Protein AF-A0A3M0WCL9-F1 (afdb_monomer)

Foldseek 3Di:
DVVVVVVVVVVVVVVCVVVVVVVV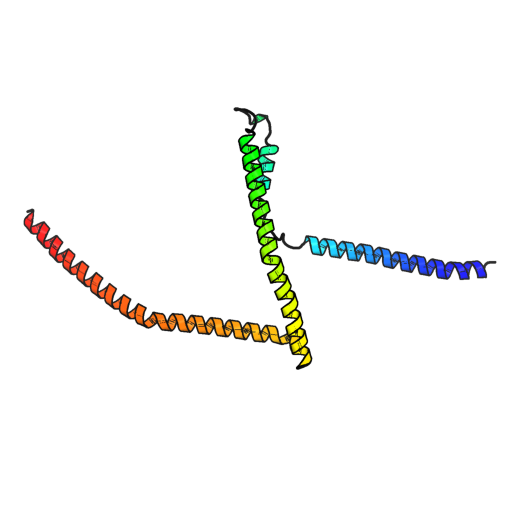CVVVVVVVVVVVVVPDDPPDDDQPLVVVLVCLVPPDPVVPPPDRDDPVVNVVSVVVSVVVVVVVVVVCVVVVVVVVVVVVVLVVQLVVLCVVPNPRSVCVVVVVVVVVVVVVVVVVVVVVVVCVVVVVVVVVVVVVVVVVVVVVCVVVVVVVVVPVD

pLDDT: mean 85.19, std 10.11, range [50.91, 96.69]

Mean predicted aligned error: 14.56 Å

Structure (mmCIF, N/CA/C/O backbone):
data_AF-A0A3M0WCL9-F1
#
_entry.id   AF-A0A3M0WCL9-F1
#
loop_
_atom_site.group_PDB
_atom_site.id
_atom_site.type_symbol
_atom_site.label_atom_id
_atom_site.label_alt_id
_atom_site.label_comp_id
_atom_site.label_asym_id
_atom_site.label_entity_id
_atom_site.label_seq_id
_atom_site.pdbx_PDB_ins_code
_atom_site.Cartn_x
_atom_site.Cartn_y
_atom_site.Cartn_z
_atom_site.occupancy
_atom_site.B_iso_or_equiv
_atom_site.auth_seq_id
_atom_site.auth_comp_id
_atom_site.auth_asym_id
_atom_site.auth_atom_id
_atom_site.pdbx_PDB_model_num
ATOM 1 N N . MET A 1 1 ? 39.181 3.181 -53.890 1.00 60.22 1 MET A N 1
ATOM 2 C CA . MET A 1 1 ? 37.898 3.745 -53.399 1.00 60.22 1 MET A CA 1
ATOM 3 C C . MET A 1 1 ? 36.980 2.715 -52.723 1.00 60.22 1 MET A C 1
ATOM 5 O O . MET A 1 1 ? 36.311 3.074 -51.765 1.00 60.22 1 MET A O 1
ATOM 9 N N . GLN A 1 2 ? 36.945 1.446 -53.159 1.00 66.06 2 GLN A N 1
ATOM 10 C CA . GLN A 1 2 ? 36.058 0.419 -52.572 1.00 66.06 2 GLN A CA 1
ATOM 11 C C . GLN A 1 2 ? 36.505 -0.103 -51.188 1.00 66.06 2 GLN A C 1
ATOM 13 O O . GLN A 1 2 ? 35.676 -0.416 -50.346 1.00 66.06 2 GLN A O 1
ATOM 18 N N . ILE A 1 3 ? 37.811 -0.138 -50.903 1.00 69.69 3 ILE A N 1
ATOM 19 C CA . ILE A 1 3 ? 38.324 -0.634 -49.610 1.00 69.69 3 ILE A CA 1
ATOM 20 C C . ILE A 1 3 ? 38.041 0.367 -48.472 1.00 69.69 3 ILE A C 1
ATOM 22 O O . ILE A 1 3 ? 37.624 -0.039 -47.393 1.00 69.69 3 ILE A O 1
ATOM 26 N N . LEU A 1 4 ? 38.172 1.677 -48.739 1.00 67.06 4 LEU A N 1
ATOM 27 C CA . LEU A 1 4 ? 37.869 2.748 -47.774 1.00 67.06 4 LEU A CA 1
ATOM 28 C C . LEU A 1 4 ? 36.383 2.817 -47.385 1.00 67.06 4 LEU A C 1
ATOM 30 O O . LEU A 1 4 ? 36.055 3.182 -46.259 1.00 67.06 4 LEU A O 1
ATOM 34 N N . SER A 1 5 ? 35.477 2.475 -48.305 1.00 73.88 5 SER A N 1
ATOM 35 C CA . SER A 1 5 ? 34.035 2.457 -48.029 1.00 73.88 5 SER A CA 1
ATOM 36 C C . SER A 1 5 ? 33.649 1.258 -47.163 1.00 73.88 5 SER A C 1
ATOM 38 O O . SER A 1 5 ? 32.889 1.415 -46.211 1.00 73.88 5 SER A O 1
ATOM 40 N N . ILE A 1 6 ? 34.228 0.083 -47.420 1.00 82.31 6 ILE A N 1
ATOM 41 C CA . ILE A 1 6 ? 33.980 -1.124 -46.618 1.00 82.31 6 ILE A CA 1
ATOM 42 C C . ILE A 1 6 ? 34.555 -0.974 -45.199 1.00 82.31 6 ILE A C 1
ATOM 44 O O . ILE A 1 6 ? 33.878 -1.315 -44.228 1.00 82.31 6 ILE A O 1
ATOM 48 N N . SER A 1 7 ? 35.758 -0.402 -45.052 1.00 83.19 7 SER A N 1
ATOM 49 C CA . SER A 1 7 ? 36.384 -0.197 -43.737 1.00 83.19 7 SER A CA 1
ATOM 50 C C . SER A 1 7 ? 35.645 0.812 -42.854 1.00 83.19 7 SER A C 1
ATOM 52 O O . SER A 1 7 ? 35.701 0.694 -41.634 1.00 83.19 7 SER A O 1
ATOM 54 N N . LEU A 1 8 ? 34.948 1.792 -43.443 1.00 84.31 8 LEU A N 1
ATOM 55 C CA . LEU A 1 8 ? 34.132 2.766 -42.706 1.00 84.31 8 LEU A CA 1
ATOM 56 C C . LEU A 1 8 ? 32.713 2.248 -42.417 1.00 84.31 8 LEU A C 1
ATOM 58 O O . LEU A 1 8 ? 32.128 2.581 -41.387 1.00 84.31 8 LEU A O 1
ATOM 62 N N . LEU A 1 9 ? 32.158 1.410 -43.295 1.00 87.75 9 LEU A N 1
ATOM 63 C CA . LEU A 1 9 ? 30.805 0.874 -43.145 1.00 87.75 9 LEU A CA 1
ATOM 64 C C . LEU A 1 9 ? 30.704 -0.170 -42.023 1.00 87.75 9 LEU A C 1
ATOM 66 O O . LEU A 1 9 ? 29.733 -0.156 -41.272 1.00 87.75 9 LEU A O 1
ATOM 70 N N . LEU A 1 10 ? 31.713 -1.030 -41.862 1.00 88.62 10 LEU A N 1
ATOM 71 C CA . LEU A 1 10 ? 31.775 -2.041 -40.795 1.00 88.62 10 LEU A CA 1
ATOM 72 C C . LEU A 1 10 ? 31.597 -1.469 -39.368 1.00 88.62 10 LEU A C 1
ATOM 74 O O . LEU A 1 10 ? 30.722 -1.959 -38.649 1.00 88.62 10 LEU A O 1
ATOM 78 N N . PRO A 1 11 ? 32.344 -0.434 -38.927 1.00 91.50 11 PRO A N 1
ATOM 79 C CA . PRO A 1 11 ? 32.172 0.131 -37.587 1.00 91.50 11 PRO A CA 1
ATOM 80 C C . PRO A 1 11 ? 30.829 0.854 -37.409 1.00 91.50 11 PRO A C 1
ATOM 82 O O . PRO A 1 11 ? 30.227 0.763 -36.340 1.00 91.50 11 PRO A O 1
ATOM 85 N N . ILE A 1 12 ? 30.308 1.522 -38.445 1.00 92.94 12 ILE A N 1
ATOM 86 C CA . ILE A 1 12 ? 28.990 2.178 -38.383 1.00 92.94 12 ILE A CA 1
ATOM 87 C C . ILE A 1 12 ? 27.871 1.127 -38.282 1.00 92.94 12 ILE A C 1
ATOM 89 O O . ILE A 1 12 ? 26.960 1.257 -37.461 1.00 92.94 12 ILE A O 1
ATOM 93 N N . ALA A 1 13 ? 27.956 0.045 -39.058 1.00 94.00 13 ALA A N 1
ATOM 94 C CA . ALA A 1 13 ? 27.023 -1.076 -38.980 1.00 94.00 13 ALA A CA 1
ATOM 95 C C . ALA A 1 13 ? 27.059 -1.748 -37.594 1.00 94.00 13 ALA A C 1
ATOM 97 O O . ALA A 1 13 ? 26.013 -2.013 -37.005 1.00 94.00 13 ALA A O 1
ATOM 98 N N . TYR A 1 14 ? 28.249 -1.944 -37.020 1.00 94.12 14 TYR A N 1
ATOM 99 C CA . TYR A 1 14 ? 28.395 -2.487 -35.668 1.00 94.12 14 TYR A CA 1
ATOM 100 C C . TYR A 1 14 ? 27.726 -1.596 -34.610 1.00 94.12 14 TYR A C 1
ATOM 102 O O . TYR A 1 14 ? 26.950 -2.084 -33.787 1.00 94.12 14 TYR A O 1
ATOM 110 N N . LEU A 1 15 ? 27.961 -0.280 -34.661 1.00 95.50 15 LEU A N 1
ATOM 111 C CA . LEU A 1 15 ? 27.362 0.666 -33.717 1.00 95.50 15 LEU A CA 1
ATOM 112 C C . LEU A 1 15 ? 25.839 0.747 -33.855 1.00 95.50 15 LEU A C 1
ATOM 114 O O . LEU A 1 15 ? 25.142 0.803 -32.844 1.00 95.50 15 LEU A O 1
ATOM 118 N N . THR A 1 16 ? 25.300 0.715 -35.074 1.00 95.00 16 THR A N 1
ATOM 119 C CA . THR A 1 16 ? 23.841 0.751 -35.286 1.00 95.00 16 THR A CA 1
ATOM 120 C C . THR A 1 16 ? 23.154 -0.512 -34.772 1.00 95.00 16 THR A C 1
ATOM 122 O O . THR A 1 16 ? 22.118 -0.409 -34.113 1.00 95.00 16 THR A O 1
ATOM 125 N N . ILE A 1 17 ? 23.748 -1.692 -34.974 1.00 96.19 17 ILE A N 1
ATOM 126 C CA . ILE A 1 17 ? 23.237 -2.954 -34.419 1.00 96.19 17 ILE A CA 1
ATOM 127 C C . ILE A 1 17 ? 23.342 -2.956 -32.887 1.00 96.19 17 ILE A C 1
ATOM 129 O O . ILE A 1 17 ? 22.395 -3.348 -32.199 1.00 96.19 17 ILE A O 1
ATOM 133 N N . LEU A 1 18 ? 24.456 -2.478 -32.328 1.00 95.69 18 LEU A N 1
ATOM 134 C CA . LEU A 1 18 ? 24.653 -2.395 -30.881 1.00 95.69 18 LEU A CA 1
ATOM 135 C C . LEU A 1 18 ? 23.649 -1.437 -30.222 1.00 95.69 18 LEU A C 1
ATOM 137 O O . LEU A 1 18 ? 22.993 -1.795 -29.245 1.00 95.69 18 LEU A O 1
ATOM 141 N N . ILE A 1 19 ? 23.473 -0.238 -30.778 1.00 96.50 19 ILE A N 1
ATOM 142 C CA . ILE A 1 19 ? 22.521 0.751 -30.258 1.00 96.50 19 ILE A CA 1
ATOM 143 C C . ILE A 1 19 ? 21.083 0.265 -30.461 1.00 96.50 19 ILE A C 1
ATOM 145 O O . ILE A 1 19 ? 20.267 0.384 -29.548 1.00 96.50 19 ILE A O 1
ATOM 149 N N . GLY A 1 20 ? 20.767 -0.329 -31.614 1.00 96.69 20 GLY A N 1
ATOM 150 C CA . GLY A 1 20 ? 19.441 -0.875 -31.901 1.00 96.69 20 GLY A CA 1
ATOM 151 C C . GLY A 1 20 ? 19.063 -2.021 -30.961 1.00 96.69 20 GLY A C 1
ATOM 152 O O . GLY A 1 20 ? 17.968 -2.026 -30.391 1.00 96.69 20 GLY A O 1
ATOM 153 N N . SER A 1 21 ? 19.978 -2.964 -30.728 1.00 95.56 21 SER A N 1
ATOM 154 C CA . SER A 1 21 ? 19.766 -4.071 -29.784 1.00 95.56 21 SER A CA 1
ATOM 155 C C . SER A 1 21 ? 19.644 -3.580 -28.337 1.00 95.56 21 SER A C 1
ATOM 157 O O . SER A 1 21 ? 18.741 -4.009 -27.616 1.00 95.56 21 SER A O 1
ATOM 159 N N . LEU A 1 22 ? 20.460 -2.610 -27.919 1.00 96.31 22 LEU A N 1
ATOM 160 C CA . LEU A 1 22 ? 20.362 -2.025 -26.581 1.00 96.31 22 LEU A CA 1
ATOM 161 C C . LEU A 1 22 ? 19.063 -1.227 -26.391 1.00 96.31 22 LEU A C 1
ATOM 163 O O . LEU A 1 22 ? 18.431 -1.316 -25.336 1.00 96.31 22 LEU A O 1
ATOM 167 N N . ALA A 1 23 ? 18.633 -0.471 -27.403 1.00 96.44 23 ALA A N 1
ATOM 168 C CA . ALA A 1 23 ? 17.399 0.308 -27.363 1.00 96.44 23 ALA A CA 1
ATOM 169 C C . ALA A 1 23 ? 16.161 -0.597 -27.303 1.00 96.44 23 ALA A C 1
ATOM 171 O O . ALA A 1 23 ? 15.285 -0.391 -26.459 1.00 96.44 23 ALA A O 1
ATOM 172 N N . THR A 1 24 ? 16.110 -1.633 -28.143 1.00 96.12 24 THR A N 1
ATOM 173 C CA . THR A 1 24 ? 15.015 -2.618 -28.141 1.00 96.12 24 THR A CA 1
ATOM 174 C C . THR A 1 24 ? 14.966 -3.397 -26.826 1.00 96.12 24 THR A C 1
ATOM 176 O O . THR A 1 24 ? 13.890 -3.519 -26.233 1.00 96.12 24 THR A O 1
ATOM 179 N N . PHE A 1 25 ? 16.113 -3.829 -26.293 1.00 96.25 25 PHE A N 1
ATOM 180 C CA . PHE A 1 25 ? 16.183 -4.480 -24.984 1.00 96.25 25 PHE A CA 1
ATOM 181 C C . PHE A 1 25 ? 15.770 -3.544 -23.839 1.00 96.25 25 PHE A C 1
ATOM 183 O O . PHE A 1 25 ? 14.950 -3.925 -23.005 1.00 96.25 25 PHE A O 1
ATOM 190 N N . SER A 1 26 ? 16.266 -2.303 -23.813 1.00 96.06 26 SER A N 1
ATOM 191 C CA . SER A 1 26 ? 15.891 -1.297 -22.808 1.00 96.06 26 SER A CA 1
ATOM 192 C C . SER A 1 26 ? 14.388 -1.013 -22.841 1.00 96.06 26 SER A C 1
ATOM 194 O O . SER A 1 26 ? 13.744 -0.954 -21.790 1.00 96.06 26 SER A O 1
ATOM 196 N N . HIS A 1 27 ? 13.800 -0.917 -24.038 1.00 95.50 27 HIS A N 1
ATOM 197 C CA . HIS A 1 27 ? 12.366 -0.712 -24.202 1.00 95.50 27 HIS A CA 1
ATOM 198 C C . HIS A 1 27 ? 11.554 -1.906 -23.680 1.00 95.50 27 HIS A C 1
ATOM 200 O O . HIS A 1 27 ? 10.641 -1.723 -22.872 1.00 95.50 27 HIS A O 1
ATOM 206 N N . LEU A 1 28 ? 11.913 -3.135 -24.063 1.00 95.31 28 LEU A N 1
ATOM 207 C CA . LEU A 1 28 ? 11.222 -4.349 -23.614 1.00 95.31 28 LEU A CA 1
ATOM 208 C C . LEU A 1 28 ? 11.377 -4.588 -22.108 1.00 95.31 28 LEU A C 1
ATOM 210 O O . LEU A 1 28 ? 10.399 -4.917 -21.432 1.00 95.31 28 LEU A O 1
ATOM 214 N N . TYR A 1 29 ? 12.579 -4.389 -21.565 1.00 93.38 29 TYR A N 1
ATOM 215 C CA . TYR A 1 29 ? 12.856 -4.557 -20.142 1.00 93.38 29 TYR A CA 1
ATOM 216 C C . TYR A 1 29 ? 12.085 -3.535 -19.305 1.00 93.38 29 TYR A C 1
ATOM 218 O O . TYR A 1 29 ? 11.392 -3.914 -18.360 1.00 93.38 29 TYR A O 1
ATOM 226 N N . ARG A 1 30 ? 12.110 -2.249 -19.685 1.00 92.69 30 ARG A N 1
ATOM 227 C CA . ARG A 1 30 ? 11.336 -1.209 -18.987 1.00 92.69 30 ARG A CA 1
ATOM 228 C C . ARG A 1 30 ? 9.839 -1.470 -19.093 1.00 92.69 30 ARG A C 1
ATOM 230 O O . ARG A 1 30 ? 9.145 -1.382 -18.083 1.00 92.69 30 ARG A O 1
ATOM 237 N N . ARG A 1 31 ? 9.348 -1.868 -20.270 1.00 89.38 31 ARG A N 1
ATOM 238 C CA . ARG A 1 31 ? 7.938 -2.226 -20.467 1.00 89.38 31 ARG A CA 1
ATOM 239 C C . ARG A 1 31 ? 7.519 -3.380 -19.549 1.00 89.38 31 ARG A C 1
ATOM 241 O O . ARG A 1 31 ? 6.484 -3.285 -18.896 1.00 89.38 31 ARG A O 1
ATOM 248 N N . ARG A 1 32 ? 8.344 -4.424 -19.415 1.00 90.25 32 ARG A N 1
ATOM 249 C CA . ARG A 1 32 ? 8.107 -5.529 -18.467 1.00 90.25 32 ARG A CA 1
ATOM 250 C C . ARG A 1 32 ? 8.103 -5.065 -17.011 1.00 90.25 32 ARG A C 1
ATOM 252 O O . ARG A 1 32 ? 7.193 -5.419 -16.269 1.00 90.25 32 ARG A O 1
ATOM 259 N N . GLN A 1 33 ? 9.070 -4.240 -16.616 1.00 86.62 33 GLN A N 1
ATOM 260 C CA . GLN A 1 33 ? 9.156 -3.696 -15.257 1.00 86.62 33 GLN A CA 1
ATOM 261 C C . GLN A 1 33 ? 7.916 -2.867 -14.885 1.00 86.62 33 GLN A C 1
ATOM 263 O O . GLN A 1 33 ? 7.443 -2.950 -13.752 1.00 86.62 33 GLN A O 1
ATOM 268 N N . LEU A 1 34 ? 7.348 -2.108 -15.830 1.00 84.31 34 LEU A N 1
ATOM 269 C CA . LEU A 1 34 ? 6.105 -1.360 -15.611 1.00 84.31 34 LEU A CA 1
ATOM 270 C C . LEU A 1 34 ? 4.911 -2.293 -15.383 1.00 84.31 34 LEU A C 1
ATOM 272 O O . LEU A 1 34 ? 4.174 -2.095 -14.421 1.00 84.31 34 LEU A O 1
ATOM 276 N N . TYR A 1 35 ? 4.754 -3.343 -16.194 1.00 84.88 35 TYR A N 1
ATOM 277 C CA . TYR A 1 35 ? 3.684 -4.324 -15.982 1.00 84.88 35 TYR A CA 1
ATOM 278 C C . TYR A 1 35 ? 3.812 -5.040 -14.636 1.00 84.88 35 TYR A C 1
ATOM 280 O O . TYR A 1 35 ? 2.809 -5.218 -13.952 1.00 84.88 35 TYR A O 1
ATOM 288 N N . SER A 1 36 ? 5.026 -5.398 -14.210 1.00 83.81 36 SER A N 1
ATOM 289 C CA . SER A 1 36 ? 5.237 -6.003 -12.889 1.00 83.81 36 SER A CA 1
ATOM 290 C C . SER A 1 36 ? 4.813 -5.072 -11.751 1.00 83.81 36 SER A C 1
ATOM 292 O O . SER A 1 36 ? 4.191 -5.528 -10.796 1.00 83.81 36 SER A O 1
ATOM 294 N N . LYS A 1 37 ? 5.080 -3.765 -11.869 1.00 82.62 37 LYS A N 1
ATOM 295 C CA . LYS A 1 37 ? 4.651 -2.764 -10.877 1.00 82.62 37 LYS A CA 1
ATOM 296 C C . LYS A 1 37 ? 3.134 -2.553 -10.870 1.00 82.62 37 LYS A C 1
ATOM 298 O O . LYS A 1 37 ? 2.564 -2.362 -9.804 1.00 82.62 37 LYS A O 1
ATOM 303 N N . LEU A 1 38 ? 2.476 -2.628 -12.029 1.00 80.00 38 LEU A N 1
ATOM 304 C CA . LEU A 1 38 ? 1.016 -2.500 -12.145 1.00 80.00 38 LEU A CA 1
ATOM 305 C C . LEU A 1 38 ? 0.248 -3.713 -11.592 1.00 80.00 38 LEU A C 1
ATOM 307 O O . LEU A 1 38 ? -0.931 -3.587 -11.281 1.00 80.00 38 LEU A O 1
ATOM 311 N N . ARG A 1 39 ? 0.895 -4.878 -11.461 1.00 81.44 39 ARG A N 1
ATOM 312 C CA . ARG A 1 39 ? 0.293 -6.093 -10.877 1.00 81.44 39 ARG A CA 1
ATOM 313 C C . ARG A 1 39 ? 0.247 -6.084 -9.351 1.00 81.44 39 ARG A C 1
ATOM 315 O O . ARG A 1 39 ? -0.360 -6.979 -8.769 1.00 81.44 39 ARG A O 1
ATOM 322 N N . LEU A 1 40 ? 0.916 -5.132 -8.705 1.00 85.81 40 LEU A N 1
ATOM 323 C CA . LEU A 1 40 ? 0.895 -5.028 -7.252 1.00 85.81 40 LEU A CA 1
ATOM 324 C C . LEU A 1 40 ? -0.524 -4.695 -6.788 1.00 85.81 40 LEU A C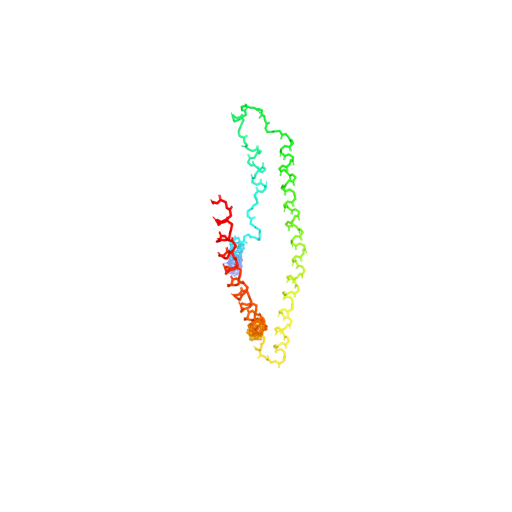 1
ATOM 326 O O . LEU A 1 40 ? -1.198 -3.848 -7.377 1.00 85.81 40 LEU A O 1
ATOM 330 N N . ALA A 1 41 ? -0.967 -5.369 -5.728 1.00 85.75 41 ALA A N 1
ATOM 331 C CA . ALA A 1 41 ? -2.256 -5.079 -5.127 1.00 85.75 41 ALA A CA 1
ATOM 332 C C . ALA A 1 41 ? -2.301 -3.601 -4.687 1.00 85.75 41 ALA A C 1
ATOM 334 O O . ALA A 1 41 ? -1.309 -3.099 -4.143 1.00 85.75 41 ALA A O 1
ATOM 335 N N . PRO A 1 42 ? -3.421 -2.891 -4.916 1.00 87.75 42 PRO A N 1
ATOM 336 C CA . PRO A 1 42 ? -3.586 -1.528 -4.433 1.00 87.75 42 PRO A CA 1
ATOM 337 C C . PRO A 1 42 ? -3.335 -1.448 -2.922 1.00 87.75 42 PRO A C 1
ATOM 339 O O . PRO A 1 42 ? -3.884 -2.237 -2.159 1.00 87.75 42 PRO A O 1
ATOM 342 N N . TYR A 1 43 ? -2.518 -0.480 -2.493 1.00 87.44 43 TYR A N 1
ATOM 343 C CA . TYR A 1 43 ? -2.168 -0.296 -1.077 1.00 87.44 43 TYR A CA 1
ATOM 344 C C . TYR A 1 43 ? -3.397 0.003 -0.200 1.00 87.44 43 TYR A C 1
ATOM 346 O O . TYR A 1 43 ? -3.480 -0.462 0.931 1.00 87.44 43 TYR A O 1
ATOM 354 N N . PHE A 1 44 ? -4.366 0.752 -0.739 1.00 90.81 44 PHE A N 1
ATOM 355 C CA . PHE A 1 44 ? -5.653 1.013 -0.098 1.00 90.81 44 PHE A CA 1
ATOM 356 C C . PHE A 1 44 ? -6.797 0.342 -0.859 1.00 90.81 44 PHE A C 1
ATOM 358 O O . PHE A 1 44 ? -6.744 0.265 -2.091 1.00 90.81 44 PHE A O 1
ATOM 365 N N . PRO A 1 45 ? -7.872 -0.058 -0.157 1.00 89.06 45 PRO A N 1
ATOM 366 C CA . PRO A 1 45 ? -9.069 -0.579 -0.799 1.00 89.06 45 PRO A CA 1
ATOM 367 C C . PRO A 1 45 ? -9.780 0.496 -1.639 1.00 89.06 45 PRO A C 1
ATOM 369 O O . PRO A 1 45 ? -9.496 1.702 -1.549 1.00 89.06 45 PRO A O 1
ATOM 372 N N . ALA A 1 46 ? -10.745 0.045 -2.447 1.00 90.06 46 ALA A N 1
ATOM 373 C CA . ALA A 1 46 ? -11.563 0.906 -3.298 1.00 90.06 46 ALA A CA 1
ATOM 374 C C . ALA A 1 46 ? -12.148 2.104 -2.520 1.00 90.06 46 ALA A C 1
ATOM 376 O O . ALA A 1 46 ? -12.531 1.998 -1.356 1.00 90.06 46 ALA A O 1
ATOM 377 N N . HIS A 1 47 ? -12.182 3.278 -3.158 1.00 92.19 47 HIS A N 1
ATOM 378 C CA . HIS A 1 47 ? -12.572 4.536 -2.513 1.00 92.19 47 HIS A CA 1
ATOM 379 C C . HIS A 1 47 ? -14.088 4.758 -2.588 1.00 92.19 47 HIS A C 1
ATOM 381 O O . HIS A 1 47 ? -14.595 5.338 -3.549 1.00 92.19 47 HIS A O 1
ATOM 387 N N . ALA A 1 48 ? -14.809 4.274 -1.575 1.00 91.06 48 ALA A N 1
ATOM 388 C CA . ALA A 1 48 ? -16.268 4.354 -1.518 1.00 91.06 48 ALA A CA 1
ATOM 389 C C . ALA A 1 48 ? -16.787 5.804 -1.516 1.00 91.06 48 ALA A C 1
ATOM 391 O O . ALA A 1 48 ? -17.624 6.144 -2.347 1.00 91.06 48 ALA A O 1
ATOM 392 N N . ALA A 1 49 ? -16.248 6.683 -0.662 1.00 90.50 49 ALA A N 1
ATOM 393 C CA . ALA A 1 49 ? -16.718 8.069 -0.542 1.00 90.50 49 ALA A CA 1
ATOM 394 C C . ALA A 1 49 ? -16.531 8.881 -1.840 1.00 90.50 49 ALA A C 1
ATOM 396 O O . ALA A 1 49 ? -17.405 9.652 -2.237 1.00 90.50 49 ALA A O 1
ATOM 397 N N . ARG A 1 50 ? -15.433 8.654 -2.573 1.00 93.88 50 ARG A N 1
ATOM 398 C CA . ARG A 1 50 ? -15.225 9.224 -3.912 1.00 93.88 50 ARG A CA 1
ATOM 399 C C . ARG A 1 50 ? -16.251 8.695 -4.903 1.00 93.88 50 ARG A C 1
ATOM 401 O O . ARG A 1 50 ? -16.768 9.480 -5.691 1.00 93.88 50 ARG A O 1
ATOM 408 N N . ASN A 1 51 ? -16.510 7.390 -4.902 1.00 93.88 51 ASN A N 1
ATOM 409 C CA . ASN A 1 51 ? -17.454 6.785 -5.839 1.00 93.88 51 ASN A CA 1
ATOM 410 C C . ASN A 1 51 ? -18.880 7.297 -5.605 1.00 93.88 51 ASN A C 1
ATOM 412 O O . ASN A 1 51 ? -19.551 7.609 -6.580 1.00 93.88 51 ASN A O 1
ATOM 416 N N . VAL A 1 52 ? -19.289 7.482 -4.345 1.00 91.44 52 VAL A N 1
ATOM 417 C CA . VAL A 1 52 ? -20.575 8.100 -3.977 1.00 91.44 52 VAL A CA 1
ATOM 418 C C . VAL A 1 52 ? -20.651 9.552 -4.453 1.00 91.44 52 VAL A C 1
ATOM 420 O O . VAL A 1 52 ? -21.623 9.949 -5.084 1.00 91.44 52 VAL A O 1
ATOM 423 N N . TYR A 1 53 ? -19.610 10.357 -4.219 1.00 92.62 53 TYR A N 1
ATOM 424 C CA . TYR A 1 53 ? -19.576 11.735 -4.722 1.00 92.62 53 TYR A CA 1
ATOM 425 C C . TYR A 1 53 ? -19.695 11.793 -6.253 1.00 92.62 53 TYR A C 1
ATOM 427 O O . TYR A 1 53 ? -20.456 12.589 -6.799 1.00 92.62 53 TYR A O 1
ATOM 435 N N . LEU A 1 54 ? -18.959 10.932 -6.959 1.00 91.88 54 LEU A N 1
ATOM 436 C CA . LEU A 1 54 ? -18.996 10.896 -8.418 1.00 91.88 54 LEU A CA 1
ATOM 437 C C . LEU A 1 54 ? -20.321 10.359 -8.952 1.00 91.88 54 LEU A C 1
ATOM 439 O O . LEU A 1 54 ? -20.779 10.862 -9.973 1.00 91.88 54 LEU A O 1
ATOM 443 N N . SER A 1 55 ? -20.951 9.391 -8.285 1.00 90.88 55 SER A N 1
ATOM 444 C CA . SER A 1 55 ? -22.278 8.922 -8.686 1.00 90.88 55 SER A CA 1
ATOM 445 C C . SER A 1 55 ? -23.336 10.005 -8.484 1.00 90.88 55 SER A C 1
ATOM 447 O O . SER A 1 55 ? -24.206 10.149 -9.334 1.00 90.88 55 SER A O 1
ATOM 449 N N . LEU A 1 56 ? -23.233 10.805 -7.415 1.00 87.25 56 LEU A N 1
ATOM 450 C CA . LEU A 1 56 ? -24.111 11.959 -7.185 1.00 87.25 56 LEU A CA 1
ATOM 451 C C . LEU A 1 56 ? -23.911 13.066 -8.229 1.00 87.25 56 LEU A C 1
ATOM 453 O O . LEU A 1 56 ? -24.879 13.706 -8.624 1.00 87.25 56 LEU A O 1
ATOM 457 N N . LEU A 1 57 ? -22.677 13.279 -8.693 1.00 88.38 57 LEU A N 1
ATOM 458 C CA . LEU A 1 57 ? -22.369 14.300 -9.698 1.00 88.38 57 LEU A CA 1
ATOM 459 C C . LEU A 1 57 ? -22.877 13.939 -11.102 1.00 88.38 57 LEU A C 1
ATOM 461 O O . LEU A 1 57 ? -23.265 14.823 -11.855 1.00 88.38 57 LEU A O 1
ATOM 465 N N . HIS A 1 58 ? -22.849 12.654 -11.459 1.00 87.44 58 HIS A N 1
ATOM 466 C CA . HIS A 1 58 ? -23.249 12.170 -12.787 1.00 87.44 58 HIS A CA 1
ATOM 467 C C . HIS A 1 58 ? -24.684 11.629 -12.814 1.00 87.44 58 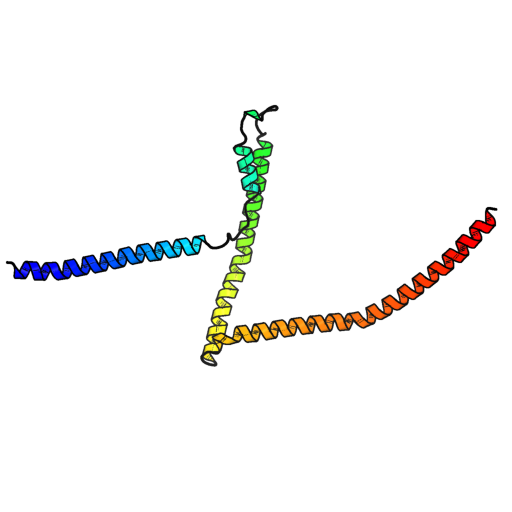HIS A C 1
ATOM 469 O O . HIS A 1 58 ? -25.051 10.908 -13.743 1.00 87.44 58 HIS A O 1
ATOM 475 N N . LEU A 1 59 ? -25.488 11.926 -11.792 1.00 83.94 59 LEU A N 1
ATOM 476 C CA . LEU A 1 59 ? -26.876 11.490 -11.746 1.00 83.94 59 LEU A CA 1
ATOM 477 C C . LEU A 1 59 ? -27.681 12.227 -12.839 1.00 83.94 59 LEU A C 1
ATOM 479 O O . LEU A 1 59 ? -27.635 13.456 -12.876 1.00 83.94 59 LEU A O 1
ATOM 483 N N . PRO A 1 60 ? -28.397 11.518 -13.735 1.00 74.06 60 PRO A N 1
ATOM 484 C CA . PRO A 1 60 ? -29.097 12.139 -14.854 1.00 74.06 60 PRO A CA 1
ATOM 485 C C . PRO A 1 60 ? -30.323 12.941 -14.400 1.00 74.06 60 PRO A C 1
ATOM 487 O O . PRO A 1 60 ? -31.045 12.556 -13.474 1.00 74.06 60 PRO A O 1
ATOM 490 N N . ASP A 1 61 ? -30.590 14.024 -15.127 1.00 63.25 61 ASP A N 1
ATOM 491 C CA . ASP A 1 61 ? -31.595 15.037 -14.797 1.00 63.25 61 ASP A CA 1
ATOM 492 C C . ASP A 1 61 ? -33.053 14.541 -14.797 1.00 63.25 61 ASP A C 1
ATOM 494 O O . ASP A 1 61 ? -33.915 15.170 -14.197 1.00 63.25 61 ASP A O 1
ATOM 498 N N . GLU A 1 62 ? -33.327 13.374 -15.375 1.00 57.81 62 GLU A N 1
ATOM 499 C CA . GLU A 1 62 ? -34.668 12.779 -15.509 1.00 57.81 62 GLU A CA 1
ATOM 500 C C . GLU A 1 62 ? -35.213 12.175 -14.196 1.00 57.81 62 GLU A C 1
ATOM 502 O O . GLU A 1 62 ? -36.418 12.125 -13.972 1.00 57.81 62 GLU A O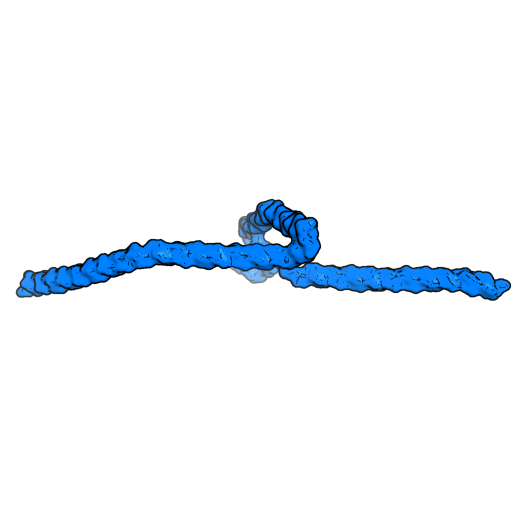 1
ATOM 507 N N . THR A 1 63 ? -34.336 11.751 -13.274 1.00 57.00 63 THR A N 1
ATOM 508 C CA . THR A 1 63 ? -34.744 11.288 -11.925 1.00 57.00 63 THR A CA 1
ATOM 509 C C . THR A 1 63 ? -35.077 12.438 -10.967 1.00 57.00 63 THR A C 1
ATOM 511 O O . THR A 1 63 ? -35.494 12.203 -9.831 1.00 57.00 63 THR A O 1
ATOM 514 N N . LYS A 1 64 ? -34.947 13.691 -11.428 1.00 56.53 64 LYS A N 1
ATOM 515 C CA . LYS A 1 64 ? -35.241 14.923 -10.684 1.00 56.53 64 LYS A CA 1
ATOM 516 C C . LYS A 1 64 ? -36.748 15.205 -10.619 1.00 56.53 64 LYS A C 1
ATOM 518 O O . LYS A 1 64 ? -37.178 16.336 -10.837 1.00 56.53 64 LYS A O 1
ATOM 523 N N . GLY A 1 65 ? -37.558 14.227 -10.209 1.00 54.22 65 GLY A N 1
ATOM 524 C CA . GLY A 1 65 ? -38.969 14.416 -9.811 1.00 54.22 65 GLY A CA 1
ATOM 525 C C . GLY A 1 65 ? -39.158 15.287 -8.550 1.00 54.22 65 GLY A C 1
ATOM 526 O O . GLY A 1 65 ? -40.176 15.200 -7.874 1.00 54.22 65 GLY A O 1
ATOM 527 N N . GLY A 1 66 ? -38.148 16.096 -8.222 1.00 54.81 66 GLY A N 1
ATOM 528 C CA . GLY A 1 66 ? -37.969 16.903 -7.024 1.00 54.81 66 GLY A CA 1
ATOM 529 C C . GLY A 1 66 ? -36.615 17.632 -7.045 1.00 54.81 66 GLY A C 1
ATOM 530 O O . GLY A 1 66 ? -35.892 17.592 -6.061 1.00 54.81 66 GLY A O 1
ATOM 531 N N . GLY A 1 67 ? -36.237 18.262 -8.166 1.00 63.97 67 GLY A N 1
ATOM 532 C CA . GLY A 1 67 ? -35.089 19.187 -8.247 1.00 63.97 67 GLY A CA 1
ATOM 533 C C . GLY A 1 67 ? -33.681 18.559 -8.307 1.00 63.97 67 GLY A C 1
ATOM 534 O O . GLY A 1 67 ? -33.475 17.384 -8.025 1.00 63.97 67 GLY A O 1
ATOM 535 N N . SER A 1 68 ? -32.693 19.363 -8.729 1.00 71.94 68 SER A N 1
ATOM 536 C CA . SER A 1 68 ? -31.261 19.007 -8.734 1.00 71.94 68 SER A CA 1
ATOM 537 C C . SER A 1 68 ? -30.784 18.601 -7.336 1.00 71.94 68 SER A C 1
ATOM 539 O O . SER A 1 68 ? -31.246 19.189 -6.359 1.00 71.94 68 SER A O 1
ATOM 541 N N . VAL A 1 69 ? -29.844 17.644 -7.230 1.00 75.56 69 VAL A N 1
ATOM 542 C CA . VAL A 1 69 ? -29.237 17.264 -5.939 1.00 75.56 69 VAL A CA 1
ATOM 543 C C . VAL A 1 69 ? -28.787 18.540 -5.219 1.00 75.56 69 VAL A C 1
ATOM 545 O O . VAL A 1 69 ? -28.014 19.305 -5.801 1.00 75.56 69 VAL A O 1
ATOM 548 N N . PRO A 1 70 ? -29.260 18.797 -3.987 1.00 86.44 70 PRO A N 1
ATOM 549 C CA . PRO A 1 70 ? -28.904 20.008 -3.270 1.00 86.44 70 PRO A CA 1
ATOM 550 C C . PRO A 1 70 ? -27.392 20.141 -3.079 1.00 86.44 70 PRO A C 1
ATOM 552 O O . PRO A 1 70 ? -26.709 19.189 -2.691 1.00 86.44 70 PRO A O 1
ATOM 555 N N . ASP A 1 71 ? -26.880 21.358 -3.257 1.00 85.44 71 ASP A N 1
ATOM 556 C CA . ASP A 1 71 ? -25.469 21.702 -3.049 1.00 85.44 71 ASP A CA 1
ATOM 557 C C . ASP A 1 71 ? -24.946 21.299 -1.666 1.00 85.44 71 ASP A C 1
ATOM 559 O O . ASP A 1 71 ? -23.769 20.972 -1.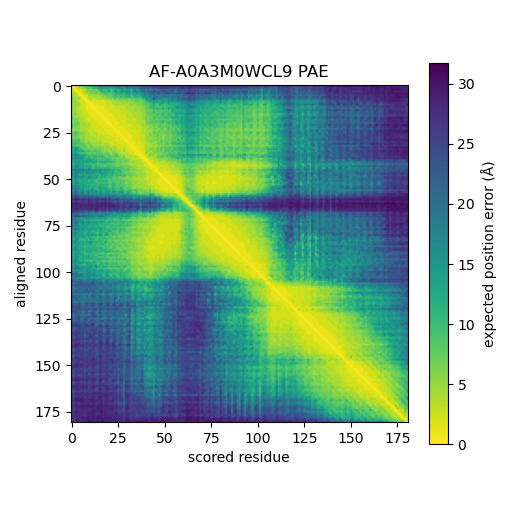518 1.00 85.44 71 ASP A O 1
ATOM 563 N N . SER A 1 72 ? -25.803 21.303 -0.642 1.00 89.75 72 SER A N 1
ATOM 564 C CA . SER A 1 72 ? -25.444 20.852 0.704 1.00 89.75 72 SER A CA 1
ATOM 565 C C . SER A 1 72 ? -25.034 19.378 0.725 1.00 89.75 72 SER A C 1
ATOM 567 O O . SER A 1 72 ? -24.060 19.034 1.392 1.00 89.75 72 SER A O 1
ATOM 569 N N . ILE A 1 73 ? -25.710 18.524 -0.051 1.00 89.81 73 ILE A N 1
ATOM 570 C CA . ILE A 1 73 ? -25.414 17.090 -0.158 1.00 89.81 73 ILE A CA 1
ATOM 571 C C . ILE A 1 73 ? -24.125 16.872 -0.951 1.00 89.81 73 ILE A C 1
ATOM 573 O O . ILE A 1 73 ? -23.277 16.088 -0.528 1.00 89.81 73 ILE A O 1
ATOM 577 N N . LEU A 1 74 ? -23.920 17.600 -2.054 1.00 88.31 74 LEU A N 1
ATOM 578 C CA . LEU A 1 74 ? -22.672 17.521 -2.823 1.00 88.31 74 LEU A CA 1
ATOM 579 C C . LEU A 1 74 ? -21.466 17.991 -2.000 1.00 88.31 74 LEU A C 1
ATOM 581 O O . LEU A 1 74 ? -20.419 17.340 -2.010 1.00 88.31 74 LEU A O 1
ATOM 585 N N . ARG A 1 75 ? -21.618 19.079 -1.236 1.00 91.56 75 ARG A N 1
ATOM 586 C CA . ARG A 1 75 ? -20.580 19.573 -0.319 1.00 91.56 75 ARG A CA 1
ATOM 587 C C . ARG A 1 75 ? -20.336 18.593 0.827 1.00 91.56 75 ARG A C 1
ATOM 589 O O . ARG A 1 75 ? -19.179 18.333 1.137 1.00 91.56 75 ARG A O 1
ATOM 596 N N . ALA A 1 76 ? -21.377 17.993 1.403 1.00 91.19 76 ALA A N 1
ATOM 597 C CA . ALA A 1 76 ? -21.230 16.962 2.433 1.00 91.19 76 ALA A CA 1
ATOM 598 C C . ALA A 1 76 ? -20.508 15.711 1.902 1.00 91.19 76 ALA A C 1
ATOM 600 O O . ALA A 1 76 ? -19.588 15.206 2.545 1.00 91.19 76 ALA A O 1
ATOM 601 N N . ALA A 1 77 ? -20.857 15.247 0.700 1.00 90.69 77 ALA A N 1
ATOM 602 C CA . ALA A 1 77 ? -20.187 14.124 0.047 1.00 90.69 77 ALA A CA 1
ATOM 603 C C . ALA A 1 77 ? -18.715 14.443 -0.279 1.00 90.69 77 ALA A C 1
ATOM 605 O O . ALA A 1 77 ? -17.838 13.597 -0.090 1.00 90.69 77 ALA A O 1
ATOM 606 N N . LEU A 1 78 ? -18.419 15.673 -0.713 1.00 93.38 78 LEU A N 1
ATOM 607 C CA . LEU A 1 78 ? -17.047 16.127 -0.947 1.00 93.38 78 LEU A CA 1
ATOM 608 C C . LEU A 1 78 ? -16.233 16.203 0.353 1.00 93.38 78 LEU A C 1
ATOM 610 O O . LEU A 1 78 ? -15.077 15.782 0.371 1.00 93.38 78 LEU A O 1
ATOM 614 N N . LEU A 1 79 ? -16.833 16.695 1.439 1.00 93.19 79 LEU A N 1
ATOM 615 C CA . LEU A 1 79 ? -16.205 16.720 2.761 1.00 93.19 79 LEU A CA 1
ATOM 616 C C . LEU A 1 79 ? -15.923 15.303 3.266 1.00 93.19 79 LEU A C 1
ATOM 618 O O . LEU A 1 79 ? -14.806 15.030 3.694 1.00 93.19 79 LEU A O 1
ATOM 622 N N . SER A 1 80 ? -16.876 14.378 3.129 1.00 89.69 80 SER A N 1
ATOM 623 C CA . SER A 1 80 ? -16.674 12.964 3.470 1.00 89.69 80 SER A CA 1
ATOM 624 C C . SER A 1 80 ? -15.518 12.344 2.673 1.00 89.69 80 SER A C 1
ATOM 626 O O . SER A 1 80 ? -14.650 11.687 3.251 1.00 89.69 80 SER A O 1
ATOM 628 N N . ARG A 1 81 ? -15.426 12.629 1.365 1.00 94.94 81 ARG A N 1
ATOM 629 C CA . ARG A 1 81 ? -14.280 12.221 0.539 1.00 94.94 81 ARG A CA 1
ATOM 630 C C . ARG A 1 81 ? -12.959 12.786 1.074 1.00 94.94 81 ARG A C 1
ATOM 632 O O . ARG A 1 81 ? -11.988 12.036 1.164 1.00 94.94 81 ARG A O 1
ATOM 639 N N . ALA A 1 82 ? -12.921 14.071 1.423 1.00 95.06 82 ALA A N 1
ATOM 640 C CA . ALA A 1 82 ? -11.725 14.722 1.951 1.00 95.06 82 ALA A CA 1
ATOM 641 C C . ALA A 1 82 ? -11.296 14.140 3.309 1.00 95.06 82 ALA A C 1
ATOM 643 O O . ALA A 1 82 ? -10.106 13.911 3.517 1.00 95.06 82 ALA A O 1
ATOM 644 N N . CYS A 1 83 ? -12.243 13.833 4.202 1.00 92.19 83 CYS A N 1
ATOM 645 C CA . CYS A 1 83 ? -11.967 13.159 5.473 1.00 92.19 83 CYS A CA 1
ATOM 646 C C . CYS A 1 83 ? -11.287 11.800 5.251 1.00 92.19 83 CYS A C 1
ATOM 648 O O . CYS A 1 83 ? -10.212 11.563 5.800 1.00 92.19 83 CYS A O 1
ATOM 650 N N . THR A 1 84 ? -11.838 10.954 4.373 1.00 91.81 84 THR A N 1
ATOM 651 C CA . THR A 1 84 ? -11.228 9.654 4.038 1.00 91.81 84 THR A CA 1
ATOM 652 C C . THR A 1 84 ? -9.839 9.804 3.403 1.00 91.81 84 THR A C 1
ATOM 654 O O . THR A 1 84 ? -8.943 8.997 3.658 1.00 91.81 84 THR A O 1
ATOM 657 N N . ASP A 1 85 ? -9.623 10.832 2.578 1.00 93.38 85 ASP A N 1
ATOM 658 C CA . ASP A 1 85 ? -8.307 11.102 1.986 1.00 93.38 85 ASP A CA 1
ATOM 659 C C . ASP A 1 85 ? -7.280 11.528 3.054 1.00 93.38 85 ASP A C 1
ATOM 661 O O . ASP A 1 85 ? -6.137 11.062 3.029 1.00 93.38 85 ASP A O 1
ATOM 665 N N . ILE A 1 86 ? -7.679 12.346 4.035 1.00 92.56 86 ILE A N 1
ATOM 666 C CA . ILE A 1 86 ? -6.821 12.747 5.162 1.00 92.56 86 ILE A CA 1
ATOM 667 C C . ILE A 1 86 ? -6.465 11.545 6.039 1.00 92.56 86 ILE A C 1
ATOM 669 O O . ILE A 1 86 ? -5.291 11.375 6.370 1.00 92.56 86 ILE A O 1
ATOM 673 N N . GLU A 1 87 ? -7.432 10.690 6.374 1.00 91.69 87 GLU A N 1
ATOM 674 C CA . GLU A 1 87 ? -7.191 9.458 7.138 1.00 91.69 87 GLU A CA 1
ATOM 675 C C . GLU A 1 87 ? -6.121 8.588 6.467 1.00 91.69 87 GLU A C 1
ATOM 677 O O . GLU A 1 87 ? -5.145 8.189 7.105 1.00 91.69 87 GLU A O 1
ATOM 682 N N . ARG A 1 88 ? -6.232 8.387 5.148 1.00 93.19 88 ARG A N 1
ATOM 683 C CA . ARG A 1 88 ? -5.244 7.637 4.356 1.00 93.19 88 ARG A CA 1
ATOM 684 C C . ARG A 1 88 ? -3.861 8.299 4.368 1.00 93.19 88 ARG A C 1
ATOM 686 O O . ARG A 1 88 ? -2.845 7.609 4.480 1.00 93.19 88 ARG A O 1
ATOM 693 N N . ILE A 1 89 ? -3.790 9.628 4.266 1.00 92.94 89 ILE A N 1
ATOM 694 C CA . ILE A 1 89 ? -2.516 10.369 4.320 1.00 92.94 89 ILE A CA 1
ATOM 695 C C . ILE A 1 89 ? -1.864 10.241 5.702 1.00 92.94 89 ILE A C 1
ATOM 697 O O . ILE A 1 89 ? -0.650 10.024 5.792 1.00 92.94 89 ILE A O 1
ATOM 701 N N . LEU A 1 90 ? -2.649 10.366 6.773 1.00 91.19 90 LEU A N 1
ATOM 702 C CA . LEU A 1 90 ? -2.168 10.210 8.145 1.00 91.19 90 LEU A CA 1
ATOM 703 C C . LEU A 1 90 ? -1.670 8.785 8.389 1.00 91.19 90 LEU A C 1
ATOM 705 O O . LEU A 1 90 ? -0.583 8.606 8.939 1.00 91.19 90 LEU A O 1
ATOM 709 N N . GLU A 1 91 ? -2.392 7.781 7.895 1.00 91.44 91 GLU A N 1
ATOM 710 C CA . GLU A 1 91 ? -1.981 6.383 7.980 1.00 91.44 91 GLU A CA 1
ATOM 711 C C . GLU A 1 91 ? -0.626 6.141 7.294 1.00 91.44 91 GLU A C 1
ATOM 713 O O . GLU A 1 91 ? 0.272 5.536 7.888 1.00 91.44 91 GLU A O 1
ATOM 718 N N . ILE A 1 92 ? -0.430 6.665 6.077 1.00 91.81 92 ILE A N 1
ATOM 719 C CA . ILE A 1 92 ? 0.868 6.585 5.386 1.00 91.81 92 ILE A CA 1
ATOM 720 C C . ILE A 1 92 ? 1.958 7.263 6.217 1.00 91.81 92 ILE A C 1
ATOM 722 O O . ILE A 1 92 ? 3.052 6.714 6.366 1.00 91.81 92 ILE A O 1
ATOM 726 N N . ARG A 1 93 ? 1.679 8.454 6.755 1.00 92.38 93 ARG A N 1
ATOM 727 C CA . ARG A 1 93 ? 2.659 9.228 7.523 1.00 92.38 93 ARG A CA 1
ATOM 728 C C . ARG A 1 93 ? 3.125 8.474 8.768 1.00 92.38 93 ARG A C 1
ATOM 730 O O . ARG A 1 93 ? 4.319 8.491 9.052 1.00 92.38 93 ARG A O 1
ATOM 737 N N . VAL A 1 94 ? 2.216 7.789 9.460 1.00 92.69 94 VAL A N 1
ATOM 738 C CA . VAL A 1 94 ? 2.534 6.988 10.652 1.00 92.69 94 VAL A CA 1
ATOM 739 C C . VAL A 1 94 ? 3.292 5.708 10.289 1.00 92.69 94 VAL A C 1
ATOM 741 O O . VAL A 1 94 ? 4.279 5.370 10.942 1.00 92.69 94 VAL A O 1
ATOM 744 N N . ARG A 1 95 ? 2.880 4.997 9.233 1.00 89.44 95 ARG A N 1
ATOM 745 C CA . ARG A 1 95 ? 3.464 3.689 8.874 1.00 89.44 95 ARG A CA 1
ATOM 746 C C . ARG A 1 95 ? 4.838 3.795 8.210 1.00 89.44 95 ARG A C 1
ATOM 748 O O . ARG A 1 95 ? 5.683 2.921 8.404 1.00 89.44 95 ARG A O 1
ATOM 755 N N . LYS A 1 96 ? 5.094 4.863 7.449 1.00 90.06 96 LYS A N 1
ATOM 756 C CA . LYS A 1 96 ? 6.336 5.048 6.680 1.00 90.06 96 LYS A CA 1
ATOM 757 C C . LYS A 1 96 ? 7.635 4.955 7.508 1.00 90.06 96 LYS A C 1
ATOM 759 O O . LYS A 1 96 ? 8.519 4.213 7.077 1.00 90.06 96 LYS A O 1
ATOM 764 N N . PRO A 1 97 ? 7.802 5.642 8.658 1.00 90.56 97 PRO A N 1
ATOM 765 C CA . PRO A 1 97 ? 9.038 5.542 9.438 1.00 90.56 97 PRO A CA 1
ATOM 766 C C . PRO A 1 97 ? 9.271 4.138 10.015 1.00 90.56 97 PRO A C 1
ATOM 768 O O . PRO A 1 97 ? 10.405 3.666 9.999 1.00 90.56 97 PRO A O 1
ATOM 771 N N . ALA A 1 98 ? 8.220 3.445 10.467 1.00 84.00 98 ALA A N 1
ATOM 772 C CA . ALA A 1 98 ? 8.335 2.088 11.010 1.00 84.00 98 ALA A CA 1
ATOM 773 C C . ALA A 1 98 ? 8.804 1.083 9.946 1.00 84.00 98 ALA A C 1
ATOM 775 O O . ALA A 1 98 ? 9.714 0.293 10.192 1.00 84.00 98 ALA A O 1
ATOM 776 N N . LEU A 1 99 ? 8.244 1.163 8.734 1.00 85.00 99 LEU A N 1
ATOM 777 C CA . LEU A 1 99 ? 8.677 0.335 7.604 1.00 85.00 99 LEU A CA 1
ATOM 778 C C . LEU A 1 99 ? 10.127 0.627 7.199 1.00 85.00 99 LEU A C 1
ATOM 780 O O . LEU A 1 99 ? 10.878 -0.303 6.915 1.00 85.00 99 LEU A O 1
ATOM 784 N N . GLY A 1 100 ? 10.532 1.901 7.216 1.00 83.38 100 GLY A N 1
ATOM 785 C CA . GLY A 1 100 ? 11.917 2.294 6.947 1.00 83.38 100 GLY A CA 1
ATOM 786 C C . GLY A 1 100 ? 12.903 1.678 7.942 1.00 83.38 100 GLY A C 1
ATOM 787 O O . GLY A 1 100 ? 13.922 1.125 7.537 1.00 83.38 100 GLY A O 1
ATOM 788 N N . GLN A 1 101 ? 12.565 1.695 9.234 1.00 79.12 101 GLN A N 1
ATOM 789 C CA . GLN A 1 101 ? 13.399 1.080 10.269 1.00 79.12 101 GLN A CA 1
ATOM 790 C C . GLN A 1 101 ? 13.478 -0.444 10.143 1.00 79.12 101 GLN A C 1
ATOM 792 O O . GLN A 1 101 ? 14.552 -1.007 10.337 1.00 79.12 101 GLN A O 1
ATOM 797 N N . LEU A 1 102 ? 12.369 -1.119 9.823 1.00 78.31 102 LEU A N 1
ATOM 798 C CA . LEU A 1 102 ? 12.362 -2.572 9.620 1.00 78.31 102 LEU A CA 1
ATOM 799 C C . LEU A 1 102 ? 13.241 -2.983 8.437 1.00 78.31 102 LEU A C 1
ATOM 801 O O . LEU A 1 102 ? 14.001 -3.943 8.545 1.00 78.31 102 LEU A O 1
ATOM 805 N N . LEU A 1 103 ? 13.166 -2.232 7.336 1.00 82.62 103 LEU A N 1
ATOM 806 C CA . LEU A 1 103 ? 13.998 -2.475 6.163 1.00 82.62 103 LEU A CA 1
ATOM 807 C C . LEU A 1 103 ? 15.487 -2.348 6.504 1.00 82.62 103 LEU A C 1
ATOM 809 O O . LEU A 1 103 ? 16.273 -3.209 6.126 1.00 82.62 103 LEU A O 1
ATOM 813 N N . GLN A 1 104 ? 15.862 -1.303 7.243 1.00 75.31 104 GLN A N 1
ATOM 814 C CA . GLN A 1 104 ? 17.254 -1.056 7.612 1.00 75.31 104 GLN A CA 1
ATOM 815 C C . GLN A 1 104 ? 17.782 -2.091 8.619 1.00 75.31 104 GLN A C 1
ATOM 817 O O . GLN A 1 104 ? 18.818 -2.703 8.382 1.00 75.31 104 GLN A O 1
ATOM 822 N N . ARG A 1 105 ? 17.034 -2.374 9.695 1.00 69.94 105 ARG A N 1
ATOM 823 C CA . ARG A 1 105 ? 17.462 -3.329 10.734 1.00 69.94 105 ARG A CA 1
ATOM 824 C C . ARG A 1 105 ? 17.585 -4.764 10.235 1.00 69.94 105 ARG A C 1
ATOM 826 O O . ARG A 1 105 ? 18.463 -5.488 10.694 1.00 69.94 105 ARG A O 1
ATOM 833 N N . GLY A 1 106 ? 16.724 -5.183 9.308 1.00 73.25 106 GLY A N 1
ATOM 834 C CA . GLY A 1 106 ? 16.856 -6.493 8.673 1.00 73.25 106 GLY A CA 1
ATOM 835 C C . GLY A 1 106 ? 18.196 -6.638 7.949 1.00 73.25 106 GLY A C 1
ATOM 836 O O . GLY A 1 106 ? 18.858 -7.661 8.081 1.00 73.25 106 GLY A O 1
ATOM 837 N N . VAL A 1 107 ? 18.624 -5.592 7.240 1.00 77.19 107 VAL A N 1
ATOM 838 C CA . VAL A 1 107 ? 19.887 -5.575 6.490 1.00 77.19 107 VAL A CA 1
ATOM 839 C C . VAL A 1 107 ? 21.099 -5.554 7.424 1.00 77.19 107 VAL A C 1
ATOM 841 O O . VAL A 1 107 ? 22.038 -6.318 7.200 1.00 77.19 107 VAL A O 1
ATOM 844 N N . ASP A 1 108 ? 21.053 -4.759 8.496 1.00 81.69 108 ASP A N 1
ATOM 845 C CA . ASP A 1 108 ? 22.154 -4.655 9.463 1.00 81.69 108 ASP A CA 1
ATOM 846 C C . ASP A 1 108 ? 22.406 -5.993 10.179 1.00 81.69 108 ASP A C 1
ATOM 848 O O . ASP A 1 108 ? 23.541 -6.465 10.223 1.00 81.69 108 ASP A O 1
ATOM 852 N N . VAL A 1 109 ? 21.347 -6.667 10.647 1.00 82.12 109 VAL A N 1
ATOM 853 C CA . VAL A 1 109 ? 21.461 -7.974 11.324 1.00 82.12 109 VAL A CA 1
ATOM 854 C C . VAL A 1 109 ? 21.959 -9.066 10.374 1.00 82.12 109 VAL A C 1
ATOM 856 O O . VAL A 1 109 ? 22.784 -9.886 10.775 1.00 82.12 109 VAL A O 1
ATOM 859 N N . VAL A 1 110 ? 21.507 -9.089 9.110 1.00 85.25 110 VAL A N 1
ATOM 860 C CA . VAL A 1 110 ? 22.053 -10.028 8.107 1.00 85.25 110 VAL A CA 1
ATOM 861 C C . VAL A 1 110 ? 23.545 -9.767 7.888 1.00 85.25 110 VAL A C 1
ATOM 863 O O . VAL A 1 110 ? 24.326 -10.716 7.797 1.00 85.25 110 VAL A O 1
ATOM 866 N N . SER A 1 111 ? 23.949 -8.498 7.799 1.00 85.75 111 SER A N 1
ATOM 867 C CA . SER A 1 111 ? 25.348 -8.118 7.596 1.00 85.75 111 SER A CA 1
ATOM 868 C C . SER A 1 111 ? 26.226 -8.509 8.787 1.00 85.75 111 SER A C 1
ATOM 870 O O . SER A 1 111 ? 27.288 -9.094 8.591 1.00 85.75 111 SER A O 1
ATOM 872 N N . GLU A 1 112 ? 25.782 -8.235 10.013 1.00 87.81 112 GLU A N 1
ATOM 873 C CA . GLU A 1 112 ? 26.508 -8.576 11.240 1.00 87.81 112 GLU A CA 1
ATOM 874 C C . GLU A 1 112 ? 26.618 -10.095 11.436 1.00 87.81 112 GLU A C 1
ATOM 876 O O . GLU A 1 112 ? 27.703 -10.611 11.707 1.00 87.81 112 GLU A O 1
ATOM 881 N N . ALA A 1 113 ? 25.531 -10.835 11.194 1.00 88.94 113 ALA A N 1
ATOM 882 C CA . ALA A 1 113 ? 25.549 -12.295 11.229 1.00 88.94 113 ALA A CA 1
ATOM 883 C C . ALA A 1 113 ? 26.570 -12.869 10.234 1.00 88.94 113 ALA A C 1
ATOM 885 O O . ALA A 1 113 ? 27.349 -13.752 10.587 1.00 88.94 113 ALA A O 1
ATOM 886 N N . ASN A 1 114 ? 26.620 -12.327 9.013 1.00 86.12 114 ASN A N 1
ATOM 887 C CA . ASN A 1 114 ? 27.599 -12.736 8.006 1.00 86.12 114 ASN A CA 1
ATOM 888 C C . ASN A 1 114 ? 29.043 -12.348 8.364 1.00 86.12 114 ASN A C 1
ATO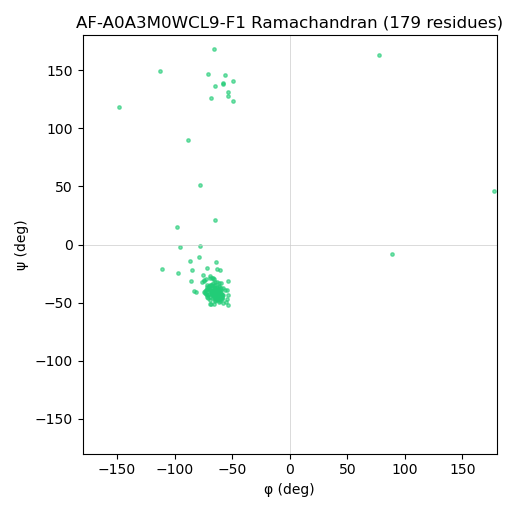M 890 O O . ASN A 1 114 ? 29.965 -13.045 7.942 1.00 86.12 114 ASN A O 1
ATOM 894 N N . ALA A 1 115 ? 29.247 -11.270 9.125 1.00 90.62 115 ALA A N 1
ATOM 895 C CA . ALA A 1 115 ? 30.566 -10.864 9.605 1.00 90.62 115 ALA A CA 1
ATOM 896 C C . ALA A 1 115 ? 31.097 -11.800 10.705 1.00 90.62 115 ALA A C 1
ATOM 898 O O . ALA A 1 115 ? 32.291 -12.091 10.731 1.00 90.62 115 ALA A O 1
ATOM 899 N N . LEU A 1 116 ? 30.220 -12.299 11.584 1.00 91.56 116 LEU A N 1
ATOM 900 C CA . LEU A 1 116 ? 30.573 -13.280 12.617 1.00 91.56 116 LEU A CA 1
ATOM 901 C C . LEU A 1 116 ? 30.807 -14.672 12.031 1.00 91.56 116 LEU A C 1
ATOM 903 O O . LEU A 1 116 ? 31.726 -15.385 12.432 1.00 91.56 116 LEU A O 1
ATOM 907 N N . THR A 1 117 ? 29.961 -15.091 11.095 1.00 89.38 117 THR A N 1
ATOM 908 C CA . THR A 1 117 ? 30.125 -16.356 10.382 1.00 89.38 117 THR A CA 1
ATOM 909 C C . THR A 1 117 ? 29.567 -16.211 8.969 1.00 89.38 117 THR A C 1
ATOM 911 O O . THR A 1 117 ? 28.364 -15.979 8.808 1.00 89.38 117 THR A O 1
ATOM 914 N N . PRO A 1 118 ? 30.398 -16.375 7.926 1.00 91.62 118 PRO A N 1
ATOM 915 C CA . PRO A 1 118 ? 29.932 -16.287 6.549 1.00 91.62 118 PRO A CA 1
ATOM 916 C C . PRO A 1 118 ? 28.748 -17.227 6.288 1.00 91.62 118 PRO A C 1
ATOM 918 O O . PRO A 1 118 ? 28.809 -18.418 6.585 1.00 91.62 118 PRO A O 1
ATOM 921 N N . GLY A 1 119 ? 27.658 -16.690 5.734 1.00 87.19 119 GLY A N 1
ATOM 922 C CA . GLY A 1 119 ? 26.445 -17.449 5.415 1.00 87.19 119 GLY A CA 1
ATOM 923 C C . GLY A 1 119 ? 25.413 -17.529 6.545 1.00 87.19 119 GLY A C 1
ATOM 924 O O . GLY A 1 119 ? 24.282 -17.948 6.294 1.00 87.19 119 GLY A O 1
ATOM 925 N N . TRP A 1 120 ? 25.729 -17.075 7.763 1.00 89.69 120 TRP A N 1
ATOM 926 C CA . TRP A 1 120 ? 24.786 -17.123 8.887 1.00 89.69 120 TRP A CA 1
ATOM 927 C C . TRP A 1 120 ? 23.600 -16.161 8.722 1.00 89.69 120 TRP A C 1
ATOM 929 O O . TRP A 1 120 ? 22.482 -16.466 9.147 1.00 89.69 120 TRP A O 1
ATOM 939 N N . GLY A 1 121 ? 23.790 -15.048 8.005 1.00 86.25 121 GLY A N 1
ATOM 940 C CA . GLY A 1 121 ? 22.721 -14.093 7.703 1.00 86.25 121 GLY A CA 1
ATOM 941 C C . GLY A 1 121 ? 21.562 -14.687 6.891 1.00 86.25 121 GLY A C 1
ATOM 942 O O . GLY A 1 121 ? 20.447 -14.175 6.960 1.00 86.25 121 GLY A O 1
ATOM 943 N N . ALA A 1 122 ? 21.788 -15.793 6.173 1.00 83.50 122 ALA A N 1
ATOM 944 C CA . ALA A 1 122 ? 20.739 -16.487 5.427 1.00 83.50 122 ALA A CA 1
ATOM 945 C C . ALA A 1 122 ? 19.755 -17.252 6.333 1.00 83.50 122 ALA A C 1
ATOM 947 O O . ALA A 1 122 ? 18.585 -17.389 5.979 1.00 83.50 122 ALA A O 1
ATOM 948 N N . VAL A 1 123 ? 20.207 -17.731 7.498 1.00 89.44 123 VAL A N 1
ATOM 949 C CA . VAL A 1 123 ? 19.423 -18.624 8.375 1.00 89.44 123 VAL A CA 1
ATOM 950 C C . VAL A 1 123 ? 18.992 -17.967 9.687 1.00 89.44 123 VAL A C 1
ATOM 952 O O . VAL A 1 123 ? 18.002 -18.388 10.284 1.00 89.44 123 VAL A O 1
ATOM 955 N N . ILE A 1 124 ? 19.668 -16.897 10.123 1.00 89.06 124 ILE A N 1
ATOM 956 C CA . ILE A 1 124 ? 19.441 -16.273 11.437 1.00 89.06 124 ILE A CA 1
ATOM 957 C C . ILE A 1 124 ? 17.985 -15.837 11.664 1.00 89.06 124 ILE A C 1
ATOM 959 O O . ILE A 1 124 ? 17.434 -16.044 12.744 1.00 89.06 124 ILE A O 1
ATOM 963 N N . PHE A 1 125 ? 17.324 -15.296 10.639 1.00 86.44 125 PHE A N 1
ATOM 964 C CA . PHE A 1 125 ? 15.932 -14.859 10.745 1.00 86.44 125 PHE A CA 1
ATOM 965 C C . PHE A 1 125 ? 14.934 -16.017 10.777 1.00 86.44 125 PHE A C 1
ATOM 967 O O . PHE A 1 125 ? 13.906 -15.902 11.444 1.00 86.44 125 PHE A O 1
ATOM 974 N N . GLN A 1 126 ? 15.235 -17.132 10.106 1.00 83.88 126 GLN A N 1
ATOM 975 C CA . GLN A 1 126 ? 14.403 -18.336 10.172 1.00 83.88 126 GLN A CA 1
ATOM 976 C C . GLN A 1 126 ? 14.444 -18.909 11.591 1.00 83.88 126 GLN A C 1
ATOM 978 O O . GLN A 1 126 ? 13.401 -19.039 12.232 1.00 83.88 126 GLN A O 1
ATOM 983 N N . SER A 1 127 ? 15.648 -19.108 12.136 1.00 88.62 127 SER A N 1
ATOM 984 C CA . SER A 1 127 ? 15.824 -19.611 13.502 1.00 88.62 127 SER A CA 1
ATOM 985 C C . SER A 1 127 ? 15.237 -18.664 14.555 1.00 88.62 127 SER A C 1
ATOM 987 O O . SER A 1 127 ? 14.547 -19.104 15.473 1.00 88.62 127 SER A O 1
ATOM 989 N N . ALA A 1 128 ? 15.441 -17.349 14.418 1.00 89.12 128 ALA A N 1
ATOM 990 C CA . ALA A 1 128 ? 14.863 -16.370 15.338 1.00 89.12 128 ALA A CA 1
ATOM 991 C C . ALA A 1 128 ? 13.324 -16.379 15.309 1.00 89.12 128 ALA A C 1
ATOM 993 O O . ALA A 1 128 ? 12.687 -16.261 16.359 1.00 89.12 128 ALA A O 1
ATOM 994 N N . SER A 1 129 ? 12.718 -16.550 14.130 1.00 83.00 129 SER A N 1
ATOM 995 C CA . SER A 1 129 ? 11.261 -16.642 13.987 1.00 83.00 129 SER A CA 1
ATOM 996 C C . SER A 1 129 ? 10.699 -17.861 14.719 1.00 83.00 129 SER A C 1
ATOM 998 O O . SER A 1 129 ? 9.764 -17.727 15.512 1.00 83.00 129 SER A O 1
ATOM 1000 N N . GLU A 1 130 ? 11.322 -19.027 14.542 1.00 89.00 130 GLU A N 1
ATOM 1001 C CA . GLU A 1 130 ? 10.933 -20.267 15.224 1.00 89.00 130 GLU A CA 1
ATOM 1002 C C . GLU A 1 130 ? 11.056 -20.143 16.749 1.00 89.00 130 GLU A C 1
ATOM 1004 O O . GLU A 1 130 ? 10.163 -20.558 17.494 1.00 89.00 130 GLU A O 1
ATOM 1009 N N . MET A 1 131 ? 12.111 -19.485 17.237 1.00 91.44 131 MET A N 1
ATOM 1010 C CA . MET A 1 131 ? 12.282 -19.216 18.667 1.00 91.44 131 MET A CA 1
ATOM 1011 C C . MET A 1 131 ? 11.186 -18.300 19.225 1.00 91.44 131 MET A C 1
ATOM 1013 O O . MET A 1 131 ? 10.668 -18.549 20.317 1.00 91.44 131 MET A O 1
ATOM 1017 N N . VAL A 1 132 ? 10.809 -17.244 18.498 1.00 91.81 132 VAL A N 1
ATOM 1018 C CA . VAL A 1 132 ? 9.733 -16.330 18.916 1.00 91.81 132 VAL A CA 1
ATOM 1019 C C . VAL A 1 132 ? 8.382 -17.044 18.927 1.00 91.81 132 VAL A C 1
ATOM 1021 O O . VAL A 1 132 ? 7.619 -16.896 19.885 1.00 91.81 132 VAL A O 1
ATOM 1024 N N . GLN A 1 133 ? 8.100 -17.863 17.914 1.00 84.31 133 GLN A N 1
ATOM 1025 C CA . GLN A 1 133 ? 6.884 -18.673 17.867 1.00 84.31 133 GLN A CA 1
ATOM 1026 C C . GLN A 1 133 ? 6.828 -19.658 19.039 1.00 84.31 133 GLN A C 1
ATOM 1028 O O . GLN A 1 133 ? 5.812 -19.729 19.729 1.00 84.31 133 GLN A O 1
ATOM 1033 N N . ASN A 1 134 ? 7.934 -20.341 19.341 1.00 93.44 134 ASN A N 1
ATOM 1034 C CA . ASN A 1 134 ? 8.011 -21.249 20.482 1.00 93.44 134 ASN A CA 1
ATOM 1035 C C . ASN A 1 134 ? 7.764 -20.526 21.818 1.00 93.44 134 ASN A C 1
ATOM 1037 O O . ASN A 1 134 ? 6.995 -21.010 22.649 1.00 93.44 134 ASN A O 1
ATOM 1041 N N . ARG A 1 135 ? 8.348 -19.335 22.011 1.00 92.69 135 ARG A N 1
ATOM 1042 C CA . ARG A 1 135 ? 8.102 -18.503 23.204 1.00 92.69 135 ARG A CA 1
ATOM 1043 C C . ARG A 1 135 ? 6.639 -18.089 23.322 1.00 92.69 135 ARG A C 1
ATOM 1045 O O . ARG A 1 135 ? 6.076 -18.164 24.409 1.00 92.69 135 ARG A O 1
ATOM 1052 N N . SER A 1 136 ? 6.014 -17.686 22.215 1.00 88.00 136 SER A N 1
ATOM 1053 C CA . SER A 1 136 ? 4.595 -17.319 22.205 1.00 88.00 136 SER A CA 1
ATOM 1054 C C . SER A 1 136 ? 3.697 -18.505 22.564 1.00 88.00 136 SER A C 1
ATOM 1056 O O . SER A 1 136 ? 2.748 -18.340 23.329 1.00 88.00 136 SER A O 1
ATOM 1058 N N . LEU A 1 137 ? 4.012 -19.703 22.061 1.00 91.12 137 LEU A N 1
ATOM 1059 C CA . LEU A 1 137 ? 3.293 -20.929 22.413 1.00 91.12 137 LEU A CA 1
ATOM 1060 C C . LEU A 1 137 ? 3.405 -21.235 23.909 1.00 91.12 137 LEU A C 1
ATOM 1062 O O . LEU A 1 137 ? 2.387 -21.476 24.551 1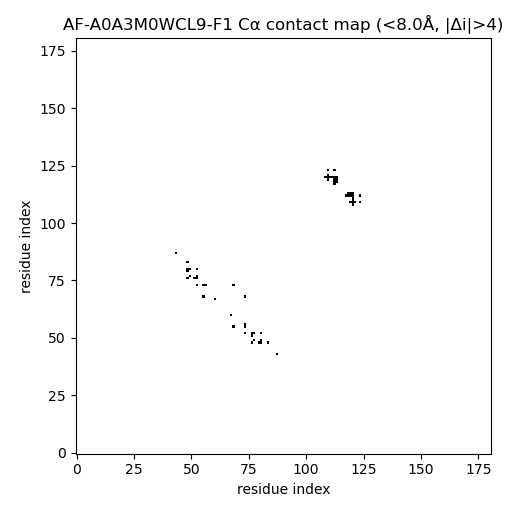.00 91.12 137 LEU A O 1
ATOM 1066 N N . ARG A 1 138 ? 4.613 -21.156 24.477 1.00 93.56 138 ARG A N 1
ATOM 1067 C CA . ARG A 1 138 ? 4.833 -21.369 25.917 1.00 93.56 138 ARG A CA 1
ATOM 1068 C C . ARG A 1 138 ? 4.057 -20.368 26.768 1.00 93.56 138 ARG A C 1
ATOM 1070 O O . ARG A 1 138 ? 3.284 -20.784 27.616 1.00 93.56 138 ARG A O 1
ATOM 1077 N N . ALA A 1 139 ? 4.139 -19.078 26.443 1.00 93.69 139 ALA A N 1
ATOM 1078 C CA . ALA A 1 139 ? 3.423 -18.036 27.179 1.00 93.69 139 ALA A CA 1
ATOM 1079 C C . ALA A 1 139 ? 1.894 -18.222 27.162 1.00 93.69 139 ALA A C 1
ATOM 1081 O O . ALA A 1 139 ? 1.213 -17.869 28.121 1.00 93.69 139 ALA A O 1
ATOM 1082 N N . LYS A 1 140 ? 1.332 -18.764 26.073 1.00 88.44 140 LYS A N 1
ATOM 1083 C CA . LYS A 1 140 ? -0.098 -19.100 26.011 1.00 88.44 140 LYS A CA 1
ATOM 1084 C C . LYS A 1 140 ? -0.440 -20.296 26.897 1.00 88.44 140 LYS A C 1
ATOM 1086 O O . LYS A 1 140 ? -1.457 -20.250 27.577 1.00 88.44 140 LYS A O 1
ATOM 1091 N N . LEU A 1 141 ? 0.394 -21.337 26.894 1.00 92.12 141 LEU A N 1
ATOM 1092 C CA . LEU A 1 141 ? 0.204 -22.507 27.756 1.00 92.12 141 LEU A CA 1
ATOM 1093 C C . LEU A 1 141 ? 0.279 -22.133 29.238 1.00 92.12 141 LEU A C 1
ATOM 1095 O O . LEU A 1 141 ? -0.523 -22.628 30.022 1.00 92.12 141 LEU A O 1
ATOM 1099 N N . ASP A 1 142 ? 1.194 -21.238 29.604 1.00 92.44 142 ASP A N 1
ATOM 1100 C CA . ASP A 1 142 ? 1.349 -20.782 30.986 1.00 92.44 142 ASP A CA 1
ATOM 1101 C C . ASP A 1 142 ? 0.101 -20.023 31.464 1.00 92.44 142 ASP A C 1
ATOM 1103 O O . ASP A 1 142 ? -0.430 -20.329 32.527 1.00 92.44 142 ASP A O 1
ATOM 1107 N N . ARG A 1 143 ? -0.464 -19.141 30.624 1.00 88.06 143 ARG A N 1
ATOM 1108 C CA . ARG A 1 143 ? -1.721 -18.434 30.938 1.00 88.06 143 ARG A CA 1
ATOM 1109 C C . ARG A 1 143 ? -2.906 -19.371 31.151 1.00 88.06 143 ARG A C 1
ATOM 1111 O O . ARG A 1 143 ? -3.717 -19.120 32.029 1.00 88.06 143 ARG A O 1
ATOM 1118 N N . VAL A 1 144 ? -3.021 -20.426 30.344 1.00 86.88 144 VAL A N 1
ATOM 1119 C CA . VAL A 1 144 ? -4.107 -21.411 30.495 1.00 86.88 144 VAL A CA 1
ATOM 1120 C C . VAL A 1 144 ? -3.934 -22.187 31.800 1.00 86.88 144 VAL A C 1
ATOM 1122 O O . VAL A 1 144 ? -4.881 -22.335 32.563 1.00 86.88 144 VAL A O 1
ATOM 1125 N N . ARG A 1 145 ? -2.705 -22.607 32.116 1.00 85.69 145 ARG A N 1
ATOM 1126 C CA . ARG A 1 145 ? -2.401 -23.323 33.364 1.00 85.69 145 ARG A CA 1
ATOM 1127 C C . ARG A 1 145 ? -2.707 -22.501 34.616 1.00 85.69 145 ARG A C 1
ATOM 1129 O O . ARG A 1 145 ? -3.088 -23.077 35.630 1.00 85.69 145 ARG A O 1
ATOM 1136 N N . GLU A 1 146 ? -2.543 -21.182 34.556 1.00 89.38 146 GLU A N 1
ATOM 1137 C CA . GLU A 1 146 ? -2.852 -20.279 35.669 1.00 89.38 146 GLU A CA 1
ATOM 1138 C C . GLU A 1 146 ? -4.362 -20.151 35.932 1.00 89.38 146 GLU A C 1
ATOM 1140 O O . GLU A 1 146 ? -4.770 -20.083 37.092 1.00 89.38 146 GLU A O 1
ATOM 1145 N N . THR A 1 147 ? -5.206 -20.153 34.892 1.00 85.81 147 THR A N 1
ATOM 1146 C CA . THR A 1 147 ? -6.663 -20.000 35.068 1.00 85.81 147 THR A CA 1
ATOM 1147 C C . THR A 1 147 ? -7.376 -21.314 35.376 1.00 85.81 147 THR A C 1
ATOM 1149 O O . THR A 1 147 ? -8.427 -21.296 36.016 1.00 85.81 147 THR A O 1
ATOM 1152 N N . GLU A 1 148 ? -6.778 -22.460 35.034 1.00 86.31 148 GLU A N 1
ATOM 1153 C CA . GLU A 1 148 ? -7.373 -23.789 35.233 1.00 86.31 148 GLU A CA 1
ATOM 1154 C C . GLU A 1 148 ? -7.807 -24.078 36.682 1.00 86.31 148 GLU A C 1
ATOM 1156 O O . GLU A 1 148 ? -8.841 -24.712 36.894 1.00 86.31 148 GLU A O 1
ATOM 1161 N N . ALA A 1 149 ? -7.034 -23.663 37.691 1.00 87.06 149 ALA A N 1
ATOM 1162 C CA . ALA A 1 149 ? -7.373 -23.934 39.093 1.00 87.06 149 ALA A CA 1
ATOM 1163 C C . ALA A 1 149 ? -8.566 -23.086 39.568 1.00 87.06 149 ALA A C 1
ATOM 1165 O O . ALA A 1 149 ? -9.507 -23.612 40.162 1.00 87.06 149 ALA A O 1
ATOM 1166 N N . ALA A 1 150 ? -8.557 -21.791 39.245 1.00 87.25 150 ALA A N 1
ATOM 1167 C CA . ALA A 1 150 ? -9.613 -20.858 39.631 1.00 87.25 150 ALA A CA 1
ATOM 1168 C C . ALA A 1 150 ? -10.933 -21.144 38.898 1.00 87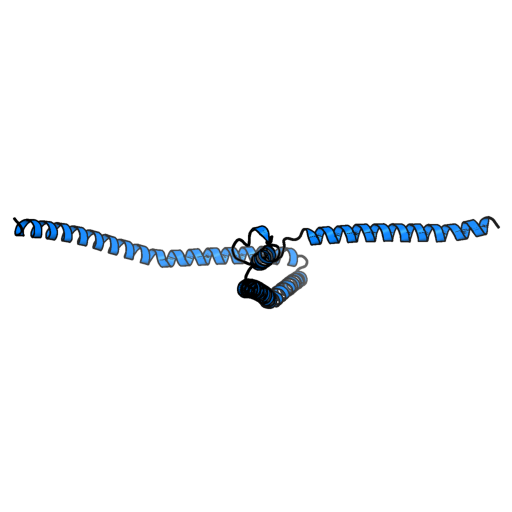.25 150 ALA A C 1
ATOM 1170 O O . ALA A 1 150 ? -12.005 -21.072 39.499 1.00 87.25 150 ALA A O 1
ATOM 1171 N N . GLU A 1 151 ? -10.861 -21.516 37.617 1.00 84.44 151 GLU A N 1
ATOM 1172 C CA . GLU A 1 151 ? -12.029 -21.905 36.822 1.00 84.44 151 GLU A CA 1
ATOM 1173 C C . GLU A 1 151 ? -12.692 -23.172 37.380 1.00 84.44 151 GLU A C 1
ATOM 1175 O O . GLU A 1 151 ? -13.918 -23.221 37.500 1.00 84.44 151 GLU A O 1
ATOM 1180 N N . LYS A 1 152 ? -11.896 -24.170 37.799 1.00 89.81 152 LYS A N 1
ATOM 1181 C CA . LYS A 1 152 ? -12.412 -25.389 38.446 1.00 89.81 152 LYS A CA 1
ATOM 1182 C C . LYS A 1 152 ? -13.130 -25.077 39.758 1.00 89.81 152 LYS A C 1
ATOM 1184 O O . LYS A 1 152 ? -14.219 -25.593 39.991 1.00 89.81 152 LYS A O 1
ATOM 1189 N N . GLU A 1 153 ? -12.565 -24.214 40.597 1.00 89.62 153 GLU A N 1
ATOM 1190 C CA . GLU A 1 153 ? -13.196 -23.835 41.867 1.00 89.62 153 GLU A CA 1
ATOM 1191 C C . GLU A 1 153 ? -14.486 -23.022 41.673 1.00 89.62 153 GLU A C 1
ATOM 1193 O O . GLU A 1 153 ? -15.476 -23.257 42.370 1.00 89.62 153 GLU A O 1
ATOM 1198 N N . ALA A 1 154 ? -14.505 -22.084 40.721 1.00 89.19 154 ALA A N 1
ATOM 1199 C CA . ALA A 1 154 ? -15.691 -21.284 40.410 1.00 89.19 154 ALA A CA 1
ATOM 1200 C C . ALA A 1 154 ? -16.832 -22.142 39.838 1.00 89.19 154 ALA A C 1
ATOM 1202 O O . ALA A 1 154 ? -18.002 -21.938 40.177 1.00 89.19 154 ALA A O 1
ATOM 1203 N N . TRP A 1 155 ? -16.497 -23.139 39.017 1.00 88.38 155 TRP A N 1
ATOM 1204 C CA . TRP A 1 155 ? -17.464 -24.099 38.492 1.00 88.38 155 TRP A CA 1
ATOM 1205 C C . TRP A 1 155 ? -18.125 -24.925 39.602 1.00 88.38 155 TRP A C 1
ATOM 1207 O O . TRP A 1 155 ? -19.347 -25.063 39.628 1.00 88.38 155 TRP A O 1
ATOM 1217 N N . GLU A 1 156 ? -17.347 -25.423 40.567 1.00 93.06 156 GLU A N 1
ATOM 1218 C CA . GLU A 1 156 ? -17.914 -26.197 41.678 1.00 93.06 156 GLU A CA 1
ATOM 1219 C C . GLU A 1 156 ? -18.803 -25.339 42.599 1.00 93.06 156 GLU A C 1
ATOM 1221 O O . GLU A 1 156 ? -19.826 -25.824 43.088 1.00 93.06 156 GLU A O 1
ATOM 1226 N N . ARG A 1 157 ? -18.485 -24.048 42.789 1.00 90.12 157 ARG A N 1
ATOM 1227 C CA . ARG A 1 157 ? -19.324 -23.118 43.573 1.00 90.12 157 ARG A CA 1
ATOM 1228 C C . ARG A 1 157 ? -20.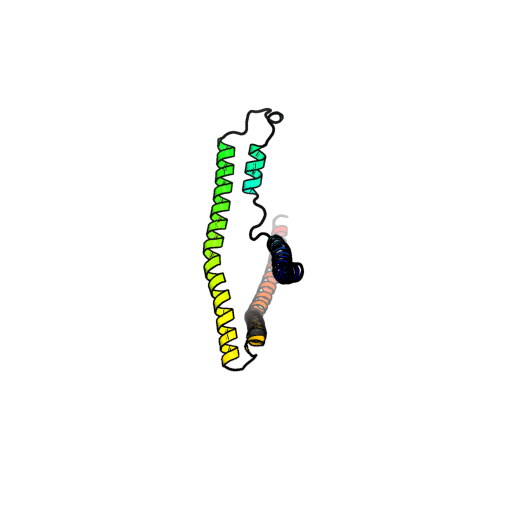642 -22.784 42.881 1.00 90.12 157 ARG A C 1
ATOM 1230 O O . ARG A 1 157 ? -21.697 -22.965 43.481 1.00 90.12 157 ARG A O 1
ATOM 1237 N N . THR A 1 158 ? -20.588 -22.373 41.615 1.00 91.69 158 THR A N 1
ATOM 1238 C CA . THR A 1 158 ? -21.790 -22.040 40.823 1.00 91.69 158 THR A CA 1
ATOM 1239 C C . THR A 1 158 ? -22.735 -23.234 40.706 1.00 91.69 158 THR A C 1
ATOM 1241 O O . THR A 1 158 ? -23.949 -23.095 40.845 1.00 91.69 158 THR A O 1
ATOM 1244 N N . LYS A 1 159 ? -22.182 -24.439 40.542 1.00 91.25 159 LYS A N 1
ATOM 1245 C CA . LYS A 1 159 ? -22.948 -25.686 40.542 1.00 91.25 159 LYS A CA 1
ATOM 1246 C C . LYS A 1 159 ? -23.630 -25.963 41.885 1.00 91.25 159 LYS A C 1
ATOM 1248 O O . LYS A 1 159 ? -24.759 -26.454 41.902 1.00 91.25 159 LYS A O 1
ATOM 1253 N N . ALA A 1 160 ? -22.964 -25.677 43.004 1.00 88.81 160 ALA A N 1
ATOM 1254 C CA . ALA A 1 160 ? -23.537 -25.857 44.336 1.00 88.81 160 ALA A CA 1
ATOM 1255 C C . ALA A 1 160 ? -24.648 -24.835 44.641 1.00 88.81 160 ALA A C 1
ATOM 1257 O O . ALA A 1 160 ? -25.663 -25.206 45.230 1.00 88.81 160 ALA A O 1
ATOM 1258 N N . GLU A 1 161 ? -24.477 -23.582 44.215 1.00 88.62 161 GLU A N 1
ATOM 1259 C CA . GLU A 1 161 ? -25.452 -22.495 44.384 1.00 88.62 161 GLU A CA 1
ATOM 1260 C C . GLU A 1 161 ? -26.709 -22.720 43.544 1.00 88.62 161 GLU A C 1
ATOM 1262 O O . GLU A 1 161 ? -27.805 -22.772 44.100 1.00 88.62 161 GLU A O 1
ATOM 1267 N N . ALA A 1 162 ? -26.556 -22.995 42.245 1.00 89.12 162 ALA A N 1
ATOM 1268 C CA . ALA A 1 162 ? -27.684 -23.294 41.360 1.00 89.12 162 ALA A CA 1
ATOM 1269 C C . ALA A 1 162 ? -28.498 -24.501 41.859 1.00 89.12 162 ALA A C 1
ATOM 1271 O O . ALA A 1 162 ? -29.726 -24.518 41.797 1.00 89.12 162 ALA A O 1
ATOM 1272 N N . ARG A 1 163 ? -27.816 -25.513 42.417 1.00 83.00 163 ARG A N 1
ATOM 1273 C CA . ARG A 1 163 ? -28.477 -26.674 43.029 1.00 83.00 163 ARG A CA 1
ATOM 1274 C C . ARG A 1 163 ? -29.275 -26.305 44.281 1.00 83.00 163 ARG A C 1
ATOM 1276 O O . ARG A 1 163 ? -30.238 -26.995 44.600 1.00 83.00 163 ARG A O 1
ATOM 1283 N N . ARG A 1 164 ? -28.861 -25.273 45.012 1.00 85.25 164 ARG A N 1
ATOM 1284 C CA . ARG A 1 164 ? -29.522 -24.821 46.238 1.00 85.25 164 ARG A CA 1
ATOM 1285 C C . ARG A 1 164 ? -30.732 -23.936 45.944 1.00 85.25 164 ARG A C 1
ATOM 1287 O O . ARG A 1 164 ? -31.746 -24.099 46.610 1.00 85.25 164 ARG A O 1
ATOM 1294 N N . GLU A 1 165 ? -30.632 -23.038 44.969 1.00 85.50 165 GLU A N 1
ATOM 1295 C CA . GLU A 1 165 ? -31.727 -22.141 44.567 1.00 85.50 165 GLU A CA 1
ATOM 1296 C C . GLU A 1 165 ? -32.923 -22.919 44.017 1.00 85.50 165 GLU A C 1
ATOM 1298 O O . GLU A 1 165 ? -34.042 -22.713 44.477 1.00 85.50 165 GLU A O 1
ATOM 1303 N N . LEU A 1 166 ? -32.671 -23.903 43.147 1.00 86.88 166 LEU A N 1
ATOM 1304 C CA . LEU A 1 166 ? -33.713 -24.804 42.640 1.00 86.88 166 LEU A CA 1
ATOM 1305 C C . LEU A 1 166 ? -34.503 -25.479 43.771 1.00 86.88 166 LEU A C 1
ATOM 1307 O O . LEU A 1 166 ? -35.726 -25.541 43.724 1.00 86.88 166 LEU A O 1
ATOM 1311 N N . MET A 1 167 ? -33.808 -25.944 44.813 1.00 79.06 167 MET A N 1
ATOM 1312 C CA . MET A 1 167 ? -34.453 -26.587 45.963 1.00 79.06 167 MET A CA 1
ATOM 1313 C C . MET A 1 167 ? -35.300 -25.600 46.780 1.00 79.06 167 MET A C 1
ATOM 1315 O O . MET A 1 167 ? -36.340 -25.977 47.306 1.00 79.06 167 MET A O 1
ATOM 1319 N N . ALA A 1 168 ? -34.879 -24.337 46.884 1.00 79.31 168 ALA A N 1
ATOM 1320 C CA . ALA A 1 168 ? -35.613 -23.315 47.629 1.00 79.31 168 ALA A CA 1
ATOM 1321 C C . ALA A 1 168 ? -36.882 -22.848 46.889 1.00 79.31 168 ALA A C 1
ATOM 1323 O O . ALA A 1 168 ? -37.932 -22.683 47.509 1.00 79.31 168 ALA A O 1
ATOM 1324 N N . GLU A 1 169 ? -36.816 -22.684 45.565 1.00 77.69 169 GLU A N 1
ATOM 1325 C CA . GLU A 1 169 ? -37.972 -22.301 44.738 1.00 77.69 169 GLU A CA 1
ATOM 1326 C C . GLU A 1 169 ? -39.068 -23.377 44.740 1.00 77.69 169 GLU A C 1
ATOM 1328 O O . GLU A 1 169 ? -40.263 -23.066 44.782 1.00 77.69 169 GLU A O 1
ATOM 1333 N N . GLU A 1 170 ? -38.668 -24.652 44.741 1.00 73.81 170 GLU A N 1
ATOM 1334 C CA . GLU A 1 170 ? -39.590 -25.784 44.875 1.00 73.81 170 GLU A CA 1
ATOM 1335 C C . GLU A 1 170 ? -40.337 -25.755 46.221 1.00 73.81 170 GLU A C 1
ATOM 1337 O O . GLU A 1 170 ? -41.545 -26.024 46.273 1.00 73.81 170 GLU A O 1
ATOM 1342 N N . GLU A 1 171 ? -39.651 -25.380 47.306 1.00 71.62 171 GLU A N 1
ATOM 1343 C CA . GLU A 1 171 ? -40.248 -25.242 48.638 1.00 71.62 171 GLU A CA 1
ATOM 1344 C C . GLU A 1 171 ? -41.220 -24.047 48.721 1.00 71.62 171 GLU A C 1
ATOM 1346 O O . GLU A 1 171 ? -42.341 -24.202 49.227 1.00 71.62 171 GLU A O 1
ATOM 1351 N N . GLU A 1 172 ? -40.844 -22.878 48.187 1.00 70.56 172 GLU A N 1
ATOM 1352 C CA . GLU A 1 172 ? -41.658 -21.651 48.231 1.00 70.56 172 GLU A CA 1
ATOM 1353 C C . GLU A 1 172 ? -42.894 -21.713 47.324 1.00 70.56 172 GLU A C 1
ATOM 1355 O O . GLU A 1 172 ? -44.007 -21.411 47.771 1.00 70.56 172 GLU A O 1
ATOM 1360 N N . GLY A 1 173 ? -42.746 -22.171 46.078 1.00 71.50 173 GLY A N 1
ATOM 1361 C CA . GLY A 1 173 ? -43.877 -22.339 45.158 1.00 71.50 173 GLY A CA 1
ATOM 1362 C C . GLY A 1 173 ? -44.887 -23.373 45.667 1.00 71.50 173 GLY A C 1
ATOM 1363 O O . GLY A 1 173 ? -46.102 -23.228 45.487 1.00 71.50 173 GLY A O 1
ATOM 1364 N N . GLY A 1 174 ? -44.401 -24.390 46.383 1.00 72.25 174 GLY A N 1
ATOM 1365 C CA . GLY A 1 174 ? -45.247 -25.338 47.100 1.00 72.25 174 GLY A CA 1
ATOM 1366 C C . GLY A 1 174 ? -45.968 -24.724 48.307 1.00 72.25 174 GLY A C 1
ATOM 1367 O O . GLY A 1 174 ? -47.031 -25.217 48.698 1.00 72.25 174 GLY A O 1
ATOM 1368 N N . ALA A 1 175 ? -45.419 -23.682 48.932 1.00 63.53 175 ALA A N 1
ATOM 1369 C CA . ALA A 1 175 ? -46.013 -23.011 50.089 1.00 63.53 175 ALA A CA 1
ATOM 1370 C C . ALA A 1 175 ? -47.076 -21.970 49.693 1.00 63.53 175 ALA A C 1
ATOM 1372 O O . ALA A 1 175 ? -48.133 -21.916 50.325 1.00 63.53 175 ALA A O 1
ATOM 1373 N N . ASP A 1 176 ? -46.846 -21.193 48.633 1.00 62.62 176 ASP A N 1
ATOM 1374 C CA . ASP A 1 176 ? -47.780 -20.154 48.167 1.00 62.62 176 ASP A CA 1
ATOM 1375 C C . ASP A 1 176 ? -49.069 -20.751 47.575 1.00 62.62 176 ASP A C 1
ATOM 1377 O O . ASP A 1 176 ? -50.190 -20.334 47.892 1.00 62.62 176 ASP A O 1
ATOM 1381 N N . LYS A 1 177 ? -48.929 -21.856 46.832 1.00 67.44 177 LYS A N 1
ATOM 1382 C CA . LYS A 1 177 ? -50.066 -22.625 46.304 1.00 67.44 177 LYS A CA 1
ATOM 1383 C C . LYS A 1 177 ? -50.945 -23.235 47.403 1.00 67.44 177 LYS A C 1
ATOM 1385 O O . LYS A 1 177 ? -52.104 -23.545 47.157 1.00 67.44 177 LYS A O 1
ATOM 1390 N N . ARG A 1 178 ? -50.404 -23.393 48.617 1.00 61.78 178 ARG A N 1
ATOM 1391 C CA . ARG A 1 178 ? -51.139 -23.865 49.801 1.00 61.78 178 ARG A CA 1
ATOM 1392 C C . ARG A 1 178 ? -51.846 -22.752 50.579 1.00 61.78 178 ARG A C 1
ATOM 1394 O O . ARG A 1 178 ? -52.658 -23.081 51.433 1.00 61.78 178 ARG A O 1
ATOM 1401 N N . ARG A 1 179 ? -51.544 -21.471 50.335 1.00 56.50 179 ARG A N 1
ATOM 1402 C CA . ARG A 1 179 ? -52.182 -20.337 51.040 1.00 56.50 179 ARG A CA 1
ATOM 1403 C C . ARG A 1 179 ? -53.343 -19.703 50.282 1.00 56.50 179 ARG A C 1
ATOM 1405 O O . ARG A 1 179 ? -54.169 -19.047 50.904 1.00 56.50 179 ARG A O 1
ATOM 1412 N N . THR A 1 180 ? -53.372 -19.840 48.961 1.00 57.00 180 THR A N 1
ATOM 1413 C CA . THR A 1 180 ? -54.365 -19.194 48.086 1.00 57.00 180 THR A CA 1
ATOM 1414 C C . THR A 1 180 ? -55.570 -20.083 47.747 1.00 57.00 180 THR A C 1
ATOM 1416 O O . THR A 1 180 ? -56.480 -19.626 47.060 1.00 57.00 180 THR A O 1
ATOM 1419 N N . SER A 1 181 ? -55.593 -21.331 48.228 1.00 50.91 181 SER A N 1
ATOM 1420 C CA . SER A 1 181 ? -56.710 -22.293 48.150 1.00 50.91 181 SER A CA 1
ATOM 1421 C C . SER A 1 181 ? -57.207 -22.641 49.546 1.00 50.91 181 SER A C 1
ATOM 1423 O O . SER A 1 181 ? -58.427 -22.869 49.684 1.00 50.91 181 SER A O 1
#

Secondary structure (DSSP, 8-state):
-HHHHHHHHHHHHHHHHHHHHHHHHHHHHHHHHHHHHHTSPPSS---HHHHHHHHHHT--GGG-TT-SPPHHHHHHHHHHHHHHHHHHHHHHHHHHHHHHHHHHHHHHHHHHHHHHSTTGGGTHHHHHHHHHHHHHHHHHHHHHHHHHHHHHHHHHHHHHHHHHHHHHHHHHHHHHTTT--

Sequence (181 aa):
MQILSISLLLPIAYLTILIGSLATFSHLYRRRQLYSKLRLAPYFPAHAARNVYLSLLHLPDETKGGGSVPDSILRAALLSRACTDIERILEIRVRKPALGQLLQRGVDVVSEANALTPGWGAVIFQSASEMVQNRSLRAKLDRVRETEAAEKEAWERTKAEARRELMAEEEEGGADKRRTS

Radius of gyration: 37.62 Å; Cα contacts (8 Å, |Δi|>4): 32; chains: 1; bounding box: 95×48×104 Å

Solvent-accessible surface area (backbone atoms only — not comparable to full-atom values): 10234 Å² total; per-residue (Å²): 118,70,67,66,52,53,65,55,45,53,61,52,52,51,50,51,52,53,52,50,52,51,50,53,47,51,51,52,52,51,53,50,55,50,54,60,61,68,69,53,77,72,95,62,79,85,63,61,48,52,51,52,37,51,52,65,72,68,55,66,77,85,78,40,90,78,56,77,85,54,66,68,57,56,50,49,33,48,48,51,29,50,51,56,51,48,53,54,53,51,51,48,63,65,49,50,62,57,53,52,50,52,59,50,52,55,51,52,52,30,50,52,36,29,71,77,38,80,68,39,34,78,47,50,64,59,56,50,49,54,52,52,51,51,51,53,53,49,57,52,52,52,55,51,63,64,46,52,62,58,52,52,52,50,50,56,50,53,55,53,49,56,57,49,52,57,56,49,51,57,54,49,59,58,49,55,65,65,72,81,110